Protein AF-A0AAJ1YFL3-F1 (afdb_monomer_lite)

Organism: Serratia fonticola (NCBI:txid47917)

pLDDT: mean 78.57, std 16.97, range [35.25, 96.12]

Foldseek 3Di:
DDDDDDDPPPDPPDDPPVVVLVVLLVLLCPDPLNVLLQVVLQQVLAAEPDDDPPPVPDDPPPDPDPLVRYDDLQLSQLSSLVSLLQVLLCVLVPFRWDKAFWDDDDDSPPRNNLRIAIAGPLLVVLQVVVPPDPSPPDDGSDPDTPLVSCVVRDDPVVSSVSSSLHDDDPVSQCVPPPLNSVQSNVDDALLSSLLSRCVNNVVVVVNVLLVVVCVLPVCPRVLSRLLSSQLRNLRHHDDDDPCLHNVNLVVVLVVCVVPDSVVSVVVSVVSSVVSCLPTSDPPVSNVVVVVVVVVVVVVVVVVVVVVVVVVCVVPVPDD

Structure (mmCIF, N/CA/C/O backbone):
data_AF-A0AAJ1YFL3-F1
#
_entry.id   AF-A0AAJ1YFL3-F1
#
loop_
_atom_site.group_PDB
_atom_site.id
_atom_site.type_symbol
_atom_site.label_atom_id
_atom_site.label_alt_id
_atom_site.label_comp_id
_atom_site.label_asym_id
_atom_site.label_entity_id
_atom_site.label_seq_id
_atom_site.pdbx_PDB_ins_code
_atom_site.Cartn_x
_atom_site.Cartn_y
_atom_site.Cartn_z
_atom_site.occupancy
_atom_site.B_iso_or_equiv
_atom_site.auth_seq_id
_atom_site.auth_comp_id
_atom_site.auth_asym_id
_atom_site.auth_atom_id
_atom_site.pdbx_PDB_model_num
ATOM 1 N N . MET A 1 1 ? -13.164 32.209 -65.385 1.00 39.25 1 MET A N 1
ATOM 2 C CA . MET A 1 1 ? -13.304 30.936 -64.639 1.00 39.25 1 MET A CA 1
ATOM 3 C C . MET A 1 1 ? -12.007 30.154 -64.779 1.00 39.25 1 MET A C 1
ATOM 5 O O . MET A 1 1 ? -11.602 29.933 -65.908 1.00 39.25 1 MET A O 1
ATOM 9 N N . GLY A 1 2 ? -11.338 29.797 -63.674 1.00 38.94 2 GLY A N 1
ATOM 10 C CA . GLY A 1 2 ? -10.145 28.931 -63.696 1.00 38.94 2 GLY A CA 1
ATOM 11 C C . GLY A 1 2 ? -9.006 29.381 -62.775 1.00 38.94 2 GLY A C 1
ATOM 12 O O . GLY A 1 2 ? -7.940 29.753 -63.251 1.00 38.94 2 GLY A O 1
ATOM 13 N N . ARG A 1 3 ? -9.217 29.376 -61.449 1.00 40.62 3 ARG A N 1
ATOM 14 C CA . ARG A 1 3 ? -8.135 29.576 -60.466 1.00 40.62 3 ARG A CA 1
ATOM 15 C C . ARG A 1 3 ? -7.321 28.287 -60.307 1.00 40.62 3 ARG A C 1
ATOM 17 O O . ARG A 1 3 ? -7.874 27.228 -60.025 1.00 40.62 3 ARG A O 1
ATOM 24 N N . LEU A 1 4 ? -6.004 28.433 -60.432 1.00 43.56 4 LEU A N 1
ATOM 25 C CA . LEU A 1 4 ? -4.959 27.456 -60.123 1.00 43.56 4 LEU A CA 1
ATOM 26 C C . LEU A 1 4 ? -5.109 26.867 -58.708 1.00 43.56 4 LEU A C 1
ATOM 28 O O . LEU A 1 4 ? -4.976 27.578 -57.710 1.00 43.56 4 LEU A O 1
ATOM 32 N N . LEU A 1 5 ? -5.302 25.549 -58.619 1.00 41.25 5 LEU A N 1
ATOM 33 C CA . LEU A 1 5 ? -5.176 24.784 -57.378 1.00 41.25 5 LEU A CA 1
ATOM 34 C C . LEU A 1 5 ? -3.705 24.402 -57.157 1.00 41.25 5 LEU A C 1
ATOM 36 O O . LEU A 1 5 ? -3.171 23.495 -57.798 1.00 41.25 5 LEU A O 1
ATOM 40 N N . LYS A 1 6 ? -3.044 25.090 -56.218 1.00 39.88 6 LYS A N 1
ATOM 41 C CA . LYS A 1 6 ? -1.737 24.692 -55.676 1.00 39.88 6 LYS A CA 1
ATOM 42 C C . LYS A 1 6 ? -1.871 23.350 -54.945 1.00 39.88 6 LYS A C 1
ATOM 44 O O . LYS A 1 6 ? -2.516 23.259 -53.903 1.00 39.88 6 LYS A O 1
ATOM 49 N N . LYS A 1 7 ? -1.209 22.315 -55.468 1.00 42.84 7 LYS A N 1
ATOM 50 C CA . LYS A 1 7 ? -0.967 21.043 -54.772 1.00 42.84 7 LYS A CA 1
ATOM 51 C C . LYS A 1 7 ? -0.033 21.278 -53.579 1.00 42.84 7 LYS A C 1
ATOM 53 O O . LYS A 1 7 ? 1.180 21.319 -53.745 1.00 42.84 7 LYS A O 1
ATOM 58 N N . ASN A 1 8 ? -0.581 21.348 -52.369 1.00 35.25 8 ASN A N 1
ATOM 59 C CA . ASN A 1 8 ? 0.191 21.147 -51.141 1.00 35.25 8 ASN A CA 1
ATOM 60 C C . ASN A 1 8 ? 0.276 19.644 -50.836 1.00 35.25 8 ASN A C 1
ATOM 62 O O . ASN A 1 8 ? -0.477 19.117 -50.020 1.00 35.25 8 ASN A O 1
ATOM 66 N N . LYS A 1 9 ? 1.216 18.939 -51.478 1.00 40.25 9 LYS A N 1
ATOM 67 C CA . LYS A 1 9 ? 1.709 17.651 -50.965 1.00 40.25 9 LYS A CA 1
ATOM 68 C C . LYS A 1 9 ? 2.630 17.947 -49.777 1.00 40.25 9 LYS A C 1
ATOM 70 O O . LYS A 1 9 ? 3.832 18.114 -49.948 1.00 40.25 9 LYS A O 1
ATOM 75 N N . LYS A 1 10 ? 2.074 18.014 -48.565 1.00 40.06 10 LYS A N 1
ATOM 76 C CA . LYS A 1 10 ? 2.873 17.811 -47.349 1.00 40.06 10 LYS A CA 1
ATOM 77 C C . LYS A 1 10 ? 3.167 16.317 -47.244 1.00 40.06 10 LYS A C 1
ATOM 79 O O . LYS A 1 10 ? 2.315 15.536 -46.835 1.00 40.06 10 LYS A O 1
ATOM 84 N N . SER A 1 11 ? 4.370 15.927 -47.650 1.00 37.06 11 SER A N 1
ATOM 85 C CA . SER A 1 11 ? 4.968 14.648 -47.282 1.00 37.06 11 SER A CA 1
ATOM 86 C C . SER A 1 11 ? 5.069 14.586 -45.757 1.00 37.06 11 SER A C 1
ATOM 88 O O . SER A 1 11 ? 5.822 15.351 -45.151 1.00 37.06 11 SER A O 1
ATOM 90 N N . ALA A 1 12 ? 4.290 13.706 -45.132 1.00 42.84 12 ALA A N 1
ATOM 91 C CA . ALA A 1 12 ? 4.483 13.339 -43.738 1.00 42.84 12 ALA A CA 1
ATOM 92 C C . ALA A 1 12 ? 5.877 12.708 -43.608 1.00 42.84 12 ALA A C 1
ATOM 94 O O . ALA A 1 12 ? 6.116 11.623 -44.136 1.00 42.84 12 ALA A O 1
ATOM 95 N N . SER A 1 13 ? 6.818 13.404 -42.964 1.00 43.53 13 SER A N 1
ATOM 96 C CA . SER A 1 13 ? 8.130 12.831 -42.681 1.00 43.53 13 SER A CA 1
ATOM 97 C C . SER A 1 13 ? 7.971 11.807 -41.556 1.00 43.53 13 SER A C 1
ATOM 99 O O . SER A 1 13 ? 7.738 12.129 -40.390 1.00 43.53 13 SER A O 1
ATOM 101 N N . SER A 1 14 ? 8.022 10.528 -41.913 1.00 47.97 14 SER A N 1
ATOM 102 C CA . SER A 1 14 ? 8.062 9.441 -40.944 1.00 47.97 14 SER A CA 1
ATOM 103 C C . SER A 1 14 ? 9.437 9.449 -40.275 1.00 47.97 14 SER A C 1
ATOM 105 O O . SER A 1 14 ? 10.425 9.032 -40.882 1.00 47.97 14 SER A O 1
ATOM 107 N N . LYS A 1 15 ? 9.528 9.948 -39.035 1.00 47.56 15 LYS A N 1
ATOM 108 C CA . LYS A 1 15 ? 10.746 9.802 -38.223 1.00 47.56 15 LYS A CA 1
ATOM 109 C C . LYS A 1 15 ? 11.118 8.307 -38.125 1.00 47.56 15 LYS A C 1
ATOM 111 O O . LYS A 1 15 ? 10.225 7.487 -37.900 1.00 47.56 15 LYS A O 1
ATOM 116 N N . PRO A 1 16 ? 12.404 7.932 -38.259 1.00 51.06 16 PRO A N 1
ATOM 117 C CA . PRO A 1 16 ? 12.825 6.537 -38.150 1.00 51.06 16 PRO A CA 1
ATOM 118 C C . PRO A 1 16 ? 12.503 5.984 -36.753 1.00 51.06 16 PRO A C 1
ATOM 120 O O . PRO A 1 16 ? 12.753 6.654 -35.748 1.00 51.06 16 PRO A O 1
ATOM 123 N N . LYS A 1 17 ? 11.957 4.759 -36.690 1.00 59.12 17 LYS A N 1
ATOM 124 C CA . LYS A 1 17 ? 11.498 4.087 -35.451 1.00 59.12 17 LYS A CA 1
ATOM 125 C C . LYS A 1 17 ? 12.542 4.121 -34.320 1.00 59.12 17 LYS A C 1
ATOM 127 O O . LYS A 1 17 ? 12.193 4.358 -33.168 1.00 59.12 17 LYS A O 1
ATOM 132 N N . SER A 1 18 ? 13.826 4.017 -34.665 1.00 61.25 18 SER A N 1
ATOM 133 C CA . SER A 1 18 ? 14.951 4.059 -33.720 1.00 61.25 18 SER A CA 1
ATOM 134 C C . SER A 1 18 ? 15.111 5.392 -32.976 1.00 61.25 18 SER A C 1
ATOM 136 O O . SER A 1 18 ? 15.611 5.406 -31.851 1.00 61.25 18 SER A O 1
ATOM 138 N N . ASN A 1 19 ? 14.680 6.516 -33.561 1.00 62.75 19 ASN A N 1
ATOM 139 C CA . ASN A 1 19 ? 14.700 7.816 -32.884 1.00 62.75 19 ASN A CA 1
ATOM 140 C C . ASN A 1 19 ? 13.547 7.947 -31.882 1.00 62.75 19 ASN A C 1
ATOM 142 O O . ASN A 1 19 ? 13.745 8.499 -30.803 1.00 62.75 19 ASN A O 1
ATOM 146 N N . VAL A 1 20 ? 12.379 7.385 -32.202 1.00 66.38 20 VAL A N 1
ATOM 147 C CA . VAL A 1 20 ? 11.196 7.403 -31.325 1.00 66.38 20 VAL A CA 1
ATOM 148 C C . VAL A 1 20 ? 11.417 6.532 -30.082 1.00 66.38 20 VAL A C 1
ATOM 150 O O . VAL A 1 20 ? 11.112 6.957 -28.970 1.00 66.38 20 VAL A O 1
ATOM 153 N N . GLU A 1 21 ? 12.027 5.354 -30.240 1.00 70.62 21 GLU A N 1
ATOM 154 C CA . GLU A 1 21 ? 12.413 4.478 -29.120 1.00 70.62 21 GLU A CA 1
ATOM 155 C C . GLU A 1 21 ? 13.404 5.171 -28.172 1.00 70.62 21 GLU A C 1
ATOM 157 O O . GLU A 1 21 ? 13.195 5.221 -26.958 1.00 70.62 21 GLU A O 1
ATOM 162 N N . LYS A 1 22 ? 14.454 5.795 -28.725 1.00 75.94 22 LYS A N 1
ATOM 163 C CA . LYS A 1 22 ? 15.448 6.541 -27.937 1.00 75.94 22 LYS A CA 1
ATOM 164 C C . LYS A 1 22 ? 14.829 7.722 -27.184 1.00 75.94 22 LYS A C 1
ATOM 166 O O . LYS A 1 22 ? 15.260 8.018 -26.068 1.00 75.94 22 LYS A O 1
ATOM 171 N N . GLU A 1 23 ? 13.840 8.398 -27.765 1.00 81.19 23 GLU A N 1
ATOM 172 C CA . GLU A 1 23 ? 13.080 9.456 -27.089 1.00 81.19 23 GLU A CA 1
ATOM 173 C C . GLU A 1 23 ? 12.227 8.881 -25.942 1.00 81.19 23 GLU A C 1
ATOM 175 O O . GLU A 1 23 ? 12.315 9.377 -24.814 1.00 81.19 23 GLU A O 1
ATOM 180 N N . LYS A 1 24 ? 11.490 7.781 -26.169 1.00 87.56 24 LYS A N 1
ATOM 181 C CA . LYS A 1 24 ? 10.680 7.106 -25.134 1.00 87.56 24 LYS A CA 1
ATOM 182 C C . LYS A 1 24 ? 11.521 6.689 -23.924 1.00 87.56 24 LYS A C 1
ATOM 184 O O . LYS A 1 24 ? 11.140 6.944 -22.781 1.00 87.56 24 LYS A O 1
ATOM 189 N N . TRP A 1 25 ? 12.694 6.107 -24.153 1.00 91.00 25 TRP A N 1
ATOM 190 C CA . TRP A 1 25 ? 13.586 5.660 -23.080 1.00 91.00 25 TRP A CA 1
ATOM 191 C C . TRP A 1 25 ? 14.051 6.803 -22.197 1.00 91.00 25 TRP A C 1
ATOM 193 O O . TRP A 1 25 ? 13.991 6.708 -20.970 1.00 91.00 25 TRP A O 1
ATOM 203 N N . LYS A 1 26 ? 14.486 7.906 -22.816 1.00 89.88 26 LYS A N 1
ATOM 204 C CA . LYS A 1 26 ? 14.906 9.105 -22.086 1.00 89.88 26 LYS A CA 1
ATOM 205 C C . LYS A 1 26 ? 13.792 9.592 -21.163 1.00 89.88 26 LYS A C 1
ATOM 207 O O . LYS A 1 26 ? 14.061 9.887 -19.999 1.00 89.88 26 LYS A O 1
ATOM 212 N N . HIS A 1 27 ? 12.549 9.598 -21.644 1.00 91.31 27 HIS A N 1
ATOM 213 C CA . HIS A 1 27 ? 11.389 9.966 -20.839 1.00 91.31 27 HIS A CA 1
ATOM 214 C C . HIS A 1 27 ? 11.129 8.998 -19.679 1.00 91.31 27 HIS A C 1
ATOM 216 O O . HIS A 1 27 ? 10.958 9.448 -18.544 1.00 91.31 27 HIS A O 1
ATOM 222 N N . ILE A 1 28 ? 11.158 7.685 -19.923 1.00 93.50 28 ILE A N 1
ATOM 223 C CA . ILE A 1 28 ? 10.968 6.669 -18.877 1.00 93.50 28 ILE A CA 1
ATOM 224 C C . ILE A 1 28 ? 12.042 6.800 -17.796 1.00 93.50 28 ILE A C 1
ATOM 226 O O . ILE A 1 28 ? 11.714 6.906 -16.617 1.00 93.50 28 ILE A O 1
ATOM 230 N N . ILE A 1 29 ? 13.317 6.846 -18.174 1.00 92.62 29 ILE A N 1
ATOM 231 C CA . ILE A 1 29 ? 14.449 6.845 -17.234 1.00 92.62 29 ILE A CA 1
ATOM 232 C C . ILE A 1 29 ? 14.502 8.146 -16.417 1.00 92.62 29 ILE A C 1
ATOM 234 O O . ILE A 1 29 ? 14.909 8.146 -15.249 1.00 92.62 29 ILE A O 1
ATOM 238 N N . ALA A 1 30 ? 14.085 9.265 -17.013 1.00 92.00 30 ALA A N 1
ATOM 239 C CA . ALA A 1 30 ? 13.957 10.546 -16.322 1.00 92.00 30 ALA A CA 1
ATOM 240 C C . ALA A 1 30 ? 12.695 10.634 -15.443 1.00 92.00 30 ALA A C 1
ATOM 242 O O . ALA A 1 30 ? 12.611 11.509 -14.580 1.00 92.00 30 ALA A O 1
ATOM 243 N N . SER A 1 31 ? 11.720 9.738 -15.627 1.00 93.69 31 SER A N 1
ATOM 244 C CA . SER A 1 31 ? 10.440 9.790 -14.923 1.00 93.69 31 SER A CA 1
ATOM 245 C C . SER A 1 31 ? 10.574 9.537 -13.415 1.00 93.69 31 SER A C 1
ATOM 247 O O . SER A 1 31 ? 11.420 8.776 -12.932 1.00 93.69 31 SER A O 1
ATOM 249 N N . LYS A 1 32 ? 9.674 10.151 -12.639 1.00 92.69 32 LYS A N 1
ATOM 250 C CA . LYS A 1 32 ? 9.593 9.956 -11.184 1.00 92.69 32 LYS A CA 1
ATOM 251 C C . LYS A 1 32 ? 9.346 8.486 -10.788 1.00 92.69 32 LYS A C 1
ATOM 253 O O . LYS A 1 32 ? 10.017 8.042 -9.855 1.00 92.69 32 LYS A O 1
ATOM 258 N N . PRO A 1 33 ? 8.469 7.710 -11.465 1.00 93.75 33 PRO A N 1
ATOM 259 C CA . PRO A 1 33 ? 8.299 6.281 -11.187 1.00 93.75 33 PRO A CA 1
ATOM 260 C C . PRO A 1 33 ? 9.590 5.469 -11.332 1.00 93.75 33 PRO A C 1
ATOM 262 O O . PRO A 1 33 ? 9.928 4.694 -10.437 1.00 93.75 33 PRO A O 1
ATOM 265 N N . TRP A 1 34 ? 10.377 5.712 -12.385 1.00 95.25 34 TRP A N 1
ATOM 266 C CA . TRP A 1 34 ? 11.670 5.048 -12.574 1.00 95.25 34 TRP A CA 1
ATOM 267 C C . TRP A 1 34 ? 12.654 5.382 -11.452 1.00 95.25 34 TRP A C 1
ATOM 269 O O . TRP A 1 34 ? 13.234 4.494 -10.828 1.00 95.25 34 TRP A O 1
ATOM 279 N N . LYS A 1 35 ? 12.802 6.672 -11.127 1.00 93.88 35 LYS A N 1
ATOM 280 C CA . LYS A 1 35 ? 13.692 7.111 -10.041 1.00 93.88 35 LYS A CA 1
ATOM 281 C C . LYS A 1 35 ? 13.269 6.563 -8.678 1.00 93.88 35 LYS A C 1
ATOM 283 O O . LYS A 1 35 ? 14.132 6.291 -7.845 1.00 93.88 35 LYS A O 1
ATOM 288 N N . ASN A 1 36 ? 11.970 6.400 -8.435 1.00 92.50 36 ASN A N 1
ATOM 289 C CA . ASN A 1 36 ? 11.472 5.779 -7.210 1.00 92.50 36 ASN A CA 1
ATOM 290 C C . ASN A 1 36 ? 11.768 4.276 -7.176 1.00 92.50 36 ASN A C 1
ATOM 292 O O . ASN A 1 36 ? 12.246 3.801 -6.148 1.00 92.50 36 ASN A O 1
ATOM 296 N N . THR A 1 37 ? 11.590 3.580 -8.303 1.00 92.50 37 THR A N 1
ATOM 297 C CA . THR A 1 37 ? 11.947 2.160 -8.465 1.00 92.50 37 THR A CA 1
ATOM 298 C C . THR A 1 37 ? 13.422 1.940 -8.135 1.00 92.50 37 THR A C 1
ATOM 300 O O . THR A 1 37 ? 13.761 1.132 -7.274 1.00 92.50 37 THR A O 1
ATOM 303 N N . GLU A 1 38 ? 14.308 2.746 -8.726 1.00 90.38 38 GLU A N 1
ATOM 304 C CA . GLU A 1 38 ? 15.746 2.703 -8.448 1.00 90.38 38 GLU A CA 1
ATOM 305 C C . GLU A 1 38 ? 16.057 2.947 -6.961 1.00 90.38 38 GLU A C 1
ATOM 307 O O . GLU A 1 38 ? 16.831 2.207 -6.356 1.00 90.38 38 GLU A O 1
ATOM 312 N N . LYS A 1 39 ? 15.449 3.971 -6.346 1.00 87.50 39 LYS A N 1
ATOM 313 C CA . LYS A 1 39 ? 15.645 4.275 -4.918 1.00 87.50 39 LYS A CA 1
ATOM 314 C C . LYS A 1 39 ? 15.155 3.148 -4.011 1.00 87.50 39 LYS A C 1
ATOM 316 O O . LYS A 1 39 ? 15.775 2.905 -2.980 1.00 87.50 39 LYS A O 1
ATOM 321 N N . MET A 1 40 ? 14.045 2.502 -4.355 1.00 86.12 40 MET A N 1
ATOM 322 C CA . MET A 1 40 ? 13.474 1.413 -3.570 1.00 86.12 40 MET A CA 1
ATOM 323 C C . MET A 1 40 ? 14.366 0.173 -3.608 1.00 86.12 40 MET A C 1
ATOM 325 O O . MET A 1 40 ? 14.728 -0.336 -2.550 1.00 86.12 40 MET A O 1
ATOM 329 N N . LEU A 1 41 ? 14.804 -0.236 -4.799 1.00 83.62 41 LEU A N 1
ATOM 330 C CA . LEU A 1 41 ? 15.741 -1.348 -4.973 1.00 83.62 41 LEU A CA 1
ATOM 331 C C . LEU A 1 41 ? 17.064 -1.093 -4.229 1.00 83.62 41 LEU A C 1
ATOM 333 O O . LEU A 1 41 ? 17.555 -1.953 -3.502 1.00 83.62 41 LEU A O 1
ATOM 337 N N . LYS A 1 42 ? 17.601 0.133 -4.305 1.00 80.00 42 LYS A N 1
ATOM 338 C CA . LYS A 1 42 ? 18.800 0.531 -3.543 1.00 80.00 42 LYS A CA 1
ATOM 339 C C . LYS A 1 42 ? 18.619 0.426 -2.026 1.00 80.00 42 LYS A C 1
ATOM 341 O O . LYS A 1 42 ? 19.549 0.034 -1.332 1.00 80.00 42 LYS A O 1
ATOM 346 N N . ARG A 1 43 ? 17.448 0.808 -1.502 1.00 74.81 43 ARG A N 1
ATOM 347 C CA . ARG A 1 43 ? 17.152 0.790 -0.055 1.00 74.81 43 ARG A CA 1
ATOM 348 C C . ARG A 1 43 ? 16.931 -0.610 0.498 1.00 74.81 43 ARG A C 1
ATOM 350 O O . ARG A 1 43 ? 17.241 -0.834 1.659 1.00 74.81 43 ARG A O 1
ATOM 357 N N . ASN A 1 44 ? 16.400 -1.515 -0.317 1.00 70.69 44 ASN A N 1
ATOM 358 C CA . ASN A 1 44 ? 16.099 -2.886 0.091 1.00 70.69 44 ASN A CA 1
ATOM 359 C C . ASN A 1 44 ? 17.261 -3.850 -0.182 1.00 70.69 44 ASN A C 1
ATOM 361 O O . ASN A 1 44 ? 17.058 -5.060 -0.178 1.00 70.69 44 ASN A O 1
ATOM 365 N N . PHE A 1 45 ? 18.463 -3.302 -0.412 1.00 61.56 45 PHE A N 1
ATOM 366 C CA . PHE A 1 45 ? 19.722 -4.034 -0.587 1.00 61.56 45 PHE A CA 1
ATOM 367 C C . PHE A 1 45 ? 19.643 -5.160 -1.617 1.00 61.56 45 PHE A C 1
ATOM 369 O O . PHE A 1 45 ? 20.369 -6.144 -1.535 1.00 61.56 45 PHE A O 1
ATOM 376 N N . THR A 1 46 ? 18.758 -5.014 -2.599 1.00 63.12 46 THR A N 1
ATOM 377 C CA . THR A 1 46 ? 18.602 -6.021 -3.632 1.00 63.12 46 THR A CA 1
ATOM 378 C C . THR A 1 46 ? 19.819 -5.974 -4.549 1.00 63.12 46 THR A C 1
ATOM 380 O O . THR A 1 46 ? 20.176 -4.921 -5.089 1.00 63.12 46 THR A O 1
ATOM 383 N N . LEU A 1 47 ? 20.475 -7.117 -4.678 1.00 64.12 47 LEU A N 1
ATOM 384 C CA . LEU A 1 47 ? 21.573 -7.345 -5.590 1.00 64.12 47 LEU A CA 1
ATOM 385 C C . LEU A 1 47 ? 20.965 -7.584 -6.971 1.00 64.12 47 LEU A C 1
ATOM 387 O O . LEU A 1 47 ? 19.993 -8.322 -7.131 1.00 64.12 47 LEU A O 1
ATOM 391 N N . PHE A 1 48 ? 21.536 -6.973 -8.004 1.00 61.31 48 PHE A N 1
ATOM 392 C CA . PHE A 1 48 ? 21.372 -7.595 -9.312 1.00 61.31 48 PHE A CA 1
ATOM 393 C C . PHE A 1 48 ? 22.047 -8.961 -9.238 1.00 61.31 48 PHE A C 1
ATOM 395 O O . PHE A 1 48 ? 22.948 -9.165 -8.425 1.00 61.31 48 PHE A O 1
ATOM 402 N N . PHE A 1 49 ? 21.650 -9.885 -10.091 1.00 54.41 49 PHE A N 1
ATOM 403 C CA . PHE A 1 49 ? 22.520 -11.009 -10.390 1.00 54.41 49 PHE A CA 1
ATOM 404 C C . PHE A 1 49 ? 23.679 -10.467 -11.240 1.00 54.41 49 PHE A C 1
ATOM 406 O O . PHE A 1 49 ? 23.425 -10.072 -12.371 1.00 54.41 49 PHE A O 1
ATOM 413 N N . PRO A 1 50 ? 24.896 -10.279 -10.689 1.00 56.12 50 PRO A N 1
ATOM 414 C CA . PRO A 1 50 ? 26.074 -10.567 -11.509 1.00 56.12 50 PRO A CA 1
ATOM 415 C C . PRO A 1 50 ? 27.284 -10.997 -10.668 1.00 56.12 50 PRO A C 1
ATOM 417 O O . PRO A 1 50 ? 28.024 -10.147 -10.171 1.00 56.12 50 PRO A O 1
ATOM 420 N N . ALA A 1 51 ? 27.531 -12.291 -10.467 1.00 41.22 51 ALA A N 1
ATOM 421 C CA . ALA A 1 51 ? 28.703 -12.660 -9.656 1.00 41.22 51 ALA A CA 1
ATOM 422 C C . ALA A 1 51 ? 29.342 -14.018 -9.927 1.00 41.22 51 ALA A C 1
ATOM 424 O O . ALA A 1 51 ? 30.408 -14.262 -9.382 1.00 41.22 51 ALA A O 1
ATOM 425 N N . ILE A 1 52 ? 28.782 -14.861 -10.793 1.00 42.53 52 ILE A N 1
ATOM 426 C CA . ILE A 1 52 ? 29.526 -16.005 -11.316 1.00 42.53 52 ILE A CA 1
ATOM 427 C C . ILE A 1 52 ? 29.804 -15.695 -12.785 1.00 42.53 52 ILE A C 1
ATOM 429 O O . ILE A 1 52 ? 29.118 -16.151 -13.693 1.00 42.53 52 ILE A O 1
ATOM 433 N N . LYS A 1 53 ? 30.859 -14.909 -13.036 1.00 42.59 53 LYS A N 1
ATOM 434 C CA . LYS A 1 53 ? 31.771 -15.388 -14.078 1.00 42.59 53 LYS A CA 1
ATOM 435 C C . LYS A 1 53 ? 32.139 -16.783 -13.595 1.00 42.59 53 LYS A C 1
ATOM 437 O O . LYS A 1 53 ? 32.654 -16.876 -12.489 1.00 42.59 53 LYS A O 1
ATOM 442 N N . HIS A 1 54 ? 31.756 -17.817 -14.336 1.00 39.38 54 HIS A N 1
ATOM 443 C CA . HIS A 1 54 ? 32.098 -19.199 -14.023 1.00 39.38 54 HIS A CA 1
ATOM 444 C C . HIS A 1 54 ? 33.591 -19.291 -13.690 1.00 39.38 54 HIS A C 1
ATOM 446 O O . HIS A 1 54 ? 34.422 -19.326 -14.592 1.00 39.38 54 HIS A O 1
ATOM 452 N N . GLU A 1 55 ? 33.934 -19.300 -12.403 1.00 39.50 55 GLU A N 1
ATOM 453 C CA . GLU A 1 55 ? 35.087 -20.046 -11.938 1.00 39.50 55 GLU A CA 1
ATOM 454 C C . GLU A 1 55 ? 34.630 -21.506 -11.972 1.00 39.50 55 GLU A C 1
ATOM 456 O O . GLU A 1 55 ? 33.679 -21.854 -11.267 1.00 39.50 55 GLU A O 1
ATOM 461 N N . PRO A 1 56 ? 35.237 -22.366 -12.808 1.00 45.50 56 PRO A N 1
ATOM 462 C CA . PRO A 1 56 ? 34.840 -23.771 -12.929 1.00 45.50 56 PRO A CA 1
ATOM 463 C C . PRO A 1 56 ? 34.953 -24.565 -11.615 1.00 45.50 56 PRO A C 1
ATOM 465 O O . PRO A 1 56 ? 34.532 -25.715 -11.556 1.00 45.50 56 PRO A O 1
ATOM 468 N N . SER A 1 57 ? 35.543 -23.972 -10.574 1.00 45.78 57 SER A N 1
ATOM 469 C CA . SER A 1 57 ? 35.849 -24.582 -9.283 1.00 45.78 57 SER A CA 1
ATOM 470 C C . SER A 1 57 ? 34.802 -24.350 -8.187 1.00 45.78 57 SER A C 1
ATOM 472 O O . SER A 1 57 ? 34.867 -25.038 -7.170 1.00 45.78 57 SER A O 1
ATOM 474 N N . MET A 1 58 ? 33.839 -23.430 -8.342 1.00 38.66 58 MET A N 1
ATOM 475 C CA . MET A 1 58 ? 32.812 -23.211 -7.312 1.00 38.66 58 MET A CA 1
ATOM 476 C C . MET A 1 58 ? 31.644 -24.189 -7.479 1.00 38.66 58 MET A C 1
ATOM 478 O O . MET A 1 58 ? 30.822 -24.061 -8.388 1.00 38.66 58 MET A O 1
ATOM 482 N N . LYS A 1 59 ? 31.557 -25.168 -6.573 1.00 38.88 59 LYS A N 1
ATOM 483 C CA . LYS A 1 59 ? 30.384 -26.037 -6.433 1.00 38.88 59 LYS A CA 1
ATOM 484 C C . LYS A 1 59 ? 29.202 -25.204 -5.923 1.00 38.88 59 LYS A C 1
ATOM 486 O O . LYS A 1 59 ? 29.336 -24.449 -4.966 1.00 38.88 59 LYS A O 1
ATOM 491 N N . TYR A 1 60 ? 28.044 -25.361 -6.563 1.00 41.53 60 TYR A N 1
ATOM 492 C CA . TYR A 1 60 ? 26.800 -24.618 -6.297 1.00 41.53 60 TYR A CA 1
ATOM 493 C C . TYR A 1 60 ? 26.255 -24.751 -4.860 1.00 41.53 60 TYR A C 1
ATOM 495 O O . TYR A 1 60 ? 25.341 -24.022 -4.4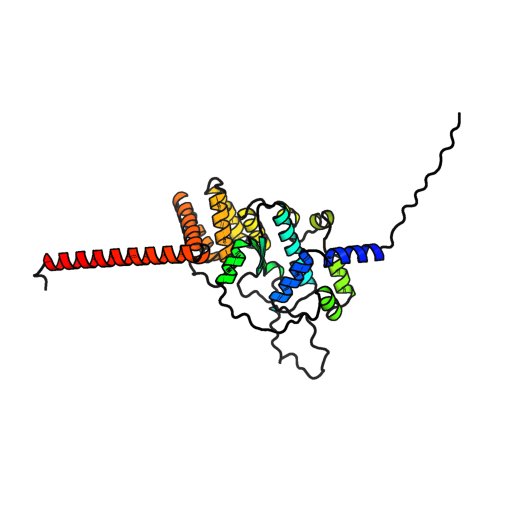88 1.00 41.53 60 TYR A O 1
ATOM 503 N N . GLU A 1 61 ? 26.802 -25.664 -4.061 1.00 39.66 61 GLU A N 1
ATOM 504 C CA . GLU A 1 61 ? 26.308 -26.016 -2.726 1.00 39.66 61 GLU A CA 1
ATOM 505 C C . GLU A 1 61 ? 26.828 -25.085 -1.612 1.00 39.66 61 GLU A C 1
ATOM 507 O O . GLU A 1 61 ? 26.211 -25.017 -0.553 1.00 39.66 61 GLU A O 1
ATOM 512 N N . ASP A 1 62 ? 27.894 -24.307 -1.851 1.00 36.94 62 ASP A N 1
ATOM 513 C CA . ASP A 1 62 ? 28.571 -23.520 -0.799 1.00 36.94 62 ASP A CA 1
ATOM 514 C C . ASP A 1 62 ? 28.101 -22.060 -0.658 1.00 36.94 62 ASP A C 1
ATOM 516 O O . ASP A 1 62 ? 28.588 -21.330 0.210 1.00 36.94 62 ASP A O 1
ATOM 520 N N . ILE A 1 63 ? 27.141 -21.596 -1.468 1.00 41.75 63 ILE A N 1
ATOM 521 C CA . ILE A 1 63 ? 26.572 -20.252 -1.300 1.00 41.75 63 ILE A CA 1
ATOM 522 C C . ILE A 1 63 ? 25.053 -20.318 -1.212 1.00 41.75 63 ILE A C 1
ATOM 524 O O . ILE A 1 63 ? 24.347 -20.255 -2.217 1.00 41.75 63 ILE A O 1
ATOM 528 N N . SER A 1 64 ? 24.540 -20.363 0.018 1.00 36.00 64 SER A N 1
ATOM 529 C CA . SER A 1 64 ? 23.129 -20.124 0.320 1.00 36.00 64 SER A CA 1
ATOM 530 C C . SER A 1 64 ? 22.789 -18.645 0.064 1.00 36.00 64 SER A C 1
ATOM 532 O O . SER A 1 64 ? 22.657 -17.841 0.991 1.00 36.00 64 SER A O 1
ATOM 534 N N . PHE A 1 65 ? 22.716 -18.231 -1.201 1.00 46.59 65 PHE A N 1
ATOM 535 C CA . PHE A 1 65 ? 22.133 -16.941 -1.539 1.00 46.59 65 PHE A CA 1
ATOM 536 C C . PHE A 1 65 ? 20.632 -17.033 -1.308 1.00 46.59 65 PHE A C 1
ATOM 538 O O . PHE A 1 65 ? 19.926 -17.711 -2.045 1.00 46.59 65 PHE A O 1
ATOM 545 N N . ASP A 1 66 ? 20.150 -16.307 -0.305 1.00 47.78 66 ASP A N 1
ATOM 546 C CA . ASP A 1 66 ? 18.729 -16.047 -0.132 1.00 47.78 66 ASP A CA 1
ATOM 547 C C . ASP A 1 66 ? 18.204 -15.350 -1.405 1.00 47.78 66 ASP A C 1
ATOM 549 O O . ASP A 1 66 ? 18.509 -14.179 -1.685 1.00 47.78 66 ASP A O 1
ATOM 553 N N . HIS A 1 67 ? 17.487 -16.106 -2.245 1.00 51.22 67 HIS A N 1
ATOM 554 C CA . HIS A 1 67 ? 17.003 -15.670 -3.558 1.00 51.22 67 HIS A CA 1
ATOM 555 C C . HIS A 1 67 ? 16.067 -14.451 -3.467 1.00 51.22 67 HIS A C 1
ATOM 557 O O . HIS A 1 67 ? 15.844 -13.764 -4.469 1.00 51.22 67 HIS A O 1
ATOM 563 N N . GLU A 1 68 ? 15.586 -14.116 -2.264 1.00 55.72 68 GLU A N 1
ATOM 564 C CA . GLU A 1 68 ? 14.797 -12.921 -1.964 1.00 55.72 68 GLU A CA 1
ATOM 565 C C . GLU A 1 68 ? 15.455 -11.596 -2.382 1.00 55.72 68 GLU A C 1
ATOM 567 O O . GLU A 1 68 ? 14.754 -10.601 -2.609 1.00 55.72 68 GLU A O 1
ATOM 572 N N . HIS A 1 69 ? 16.785 -11.554 -2.487 1.00 64.12 69 HIS A N 1
ATOM 573 C CA . HIS A 1 69 ? 17.524 -10.319 -2.749 1.00 64.12 69 HIS A CA 1
ATOM 574 C C . HIS A 1 69 ? 17.911 -10.105 -4.216 1.00 64.12 69 HIS A C 1
ATOM 576 O O . HIS A 1 69 ? 18.557 -9.104 -4.519 1.00 64.12 69 HIS A O 1
ATOM 582 N N . VAL A 1 70 ? 17.494 -10.980 -5.135 1.00 72.12 70 VAL A N 1
ATOM 583 C CA . VAL A 1 70 ? 17.877 -10.920 -6.554 1.00 72.12 70 VAL A CA 1
ATOM 584 C C . VAL A 1 70 ? 16.896 -10.090 -7.394 1.00 72.12 70 VAL A C 1
ATOM 586 O O . VAL A 1 70 ? 15.698 -10.372 -7.460 1.00 72.12 70 VAL A O 1
ATOM 589 N N . ILE A 1 71 ? 17.397 -9.083 -8.117 1.00 76.06 71 ILE A N 1
ATOM 590 C CA . ILE A 1 71 ? 16.598 -8.266 -9.051 1.00 76.06 71 ILE A CA 1
ATOM 591 C C . ILE A 1 71 ? 16.643 -8.857 -10.456 1.00 76.06 71 ILE A C 1
ATOM 593 O O . ILE A 1 71 ? 17.710 -8.854 -11.070 1.00 76.06 71 ILE A O 1
ATOM 597 N N . ARG A 1 72 ? 15.480 -9.231 -10.999 1.00 81.88 72 ARG A N 1
ATOM 598 C CA . ARG A 1 72 ? 15.274 -9.581 -12.414 1.00 81.88 72 ARG A CA 1
ATOM 599 C C . ARG A 1 72 ? 14.590 -8.429 -13.176 1.00 81.88 72 ARG A C 1
ATOM 601 O O . ARG A 1 72 ? 13.963 -7.581 -12.530 1.00 81.88 72 ARG A O 1
ATOM 608 N N . PRO A 1 73 ? 14.682 -8.349 -14.516 1.00 86.38 73 PRO A N 1
ATOM 609 C CA . PRO A 1 73 ? 13.989 -7.323 -15.304 1.00 86.38 73 PRO A CA 1
ATOM 610 C C . PRO A 1 73 ? 12.478 -7.248 -15.027 1.00 86.38 73 PRO A C 1
ATOM 612 O O . PRO A 1 73 ? 11.913 -6.155 -14.956 1.00 86.38 73 PRO A O 1
ATOM 615 N N . GLU A 1 74 ? 11.834 -8.385 -14.772 1.00 86.06 74 GLU A N 1
ATOM 616 C CA . GLU A 1 74 ? 10.411 -8.479 -14.426 1.00 86.06 74 GLU A CA 1
ATOM 617 C C . GLU A 1 74 ? 10.120 -7.769 -13.098 1.00 86.06 74 GLU A C 1
ATOM 619 O O . GLU A 1 74 ? 9.121 -7.061 -12.973 1.00 86.06 74 GLU A O 1
ATOM 624 N N . HIS A 1 75 ? 11.034 -7.867 -12.125 1.00 87.50 75 HIS A N 1
ATOM 625 C CA . HIS A 1 75 ? 10.900 -7.170 -10.846 1.00 87.50 75 HIS A CA 1
ATOM 626 C C . HIS A 1 75 ? 10.924 -5.648 -11.026 1.00 87.50 75 HIS A C 1
ATOM 628 O O . HIS A 1 75 ? 10.177 -4.918 -10.371 1.00 87.50 75 HIS A O 1
ATOM 634 N N . VAL A 1 76 ? 11.773 -5.160 -11.936 1.00 90.56 76 VAL A N 1
ATOM 635 C CA . VAL A 1 76 ? 11.848 -3.735 -12.278 1.00 90.56 76 VAL A CA 1
ATOM 636 C C . VAL A 1 76 ? 10.557 -3.269 -12.937 1.00 90.56 76 VAL A C 1
ATOM 638 O O . VAL A 1 76 ? 10.039 -2.219 -12.554 1.00 90.56 76 VAL A O 1
ATOM 641 N N . ARG A 1 77 ? 10.014 -4.057 -13.876 1.00 91.88 77 ARG A N 1
ATOM 642 C CA . ARG A 1 77 ? 8.716 -3.777 -14.501 1.00 91.88 77 ARG A CA 1
ATOM 643 C C . ARG A 1 77 ? 7.628 -3.660 -13.439 1.00 91.88 77 ARG A C 1
ATOM 645 O O . ARG A 1 77 ? 6.977 -2.625 -13.360 1.00 91.88 77 ARG A O 1
ATOM 652 N N . GLU A 1 78 ? 7.458 -4.672 -12.596 1.00 91.38 78 GLU A N 1
ATOM 653 C CA . GLU A 1 78 ? 6.396 -4.696 -11.586 1.00 91.38 78 GLU A CA 1
ATOM 654 C C . GLU A 1 78 ? 6.461 -3.503 -10.620 1.00 91.38 78 GLU A C 1
ATOM 656 O O . GLU A 1 78 ? 5.450 -2.837 -10.388 1.00 91.38 78 GLU A O 1
ATOM 661 N N . LEU A 1 79 ? 7.651 -3.176 -10.106 1.00 92.56 79 LEU A N 1
ATOM 662 C CA . LEU A 1 79 ? 7.834 -2.018 -9.226 1.00 92.56 79 LEU A CA 1
ATOM 663 C C . LEU A 1 79 ? 7.596 -0.686 -9.941 1.00 92.56 79 LEU A C 1
ATOM 665 O O . LEU A 1 79 ? 7.034 0.239 -9.350 1.00 92.56 79 LEU A O 1
ATOM 669 N N . TYR A 1 80 ? 7.999 -0.578 -11.207 1.00 94.44 80 TYR A N 1
ATOM 670 C CA . TYR A 1 80 ? 7.736 0.607 -12.014 1.00 94.44 80 TYR A CA 1
ATOM 671 C C . TYR A 1 80 ? 6.231 0.831 -12.198 1.00 94.44 80 TYR A C 1
ATOM 673 O O . TYR A 1 80 ? 5.755 1.946 -11.972 1.00 94.44 80 TYR A O 1
ATOM 681 N N . ILE A 1 81 ? 5.477 -0.224 -12.531 1.00 93.38 81 ILE A N 1
ATOM 682 C CA . ILE A 1 81 ? 4.016 -0.160 -12.667 1.00 93.38 81 ILE A CA 1
ATOM 683 C C . ILE A 1 81 ? 3.358 0.203 -11.325 1.00 93.38 81 ILE A C 1
ATOM 685 O O . ILE A 1 81 ? 2.497 1.079 -11.291 1.00 93.38 81 ILE A O 1
ATOM 689 N N . LEU A 1 82 ? 3.797 -0.371 -10.199 1.00 93.94 82 LEU A N 1
ATOM 690 C CA . LEU A 1 82 ? 3.294 0.021 -8.872 1.00 93.94 82 LEU A CA 1
ATOM 691 C C . LEU A 1 82 ? 3.591 1.492 -8.547 1.00 93.94 82 LEU A C 1
ATOM 693 O O . LEU A 1 82 ? 2.762 2.201 -7.976 1.00 93.94 82 LEU A O 1
ATOM 697 N N . HIS A 1 83 ? 4.758 2.000 -8.939 1.00 94.19 83 HIS A N 1
ATOM 698 C CA . HIS A 1 83 ? 5.069 3.416 -8.785 1.00 94.19 83 HIS A CA 1
ATOM 699 C C . HIS A 1 83 ? 4.266 4.327 -9.721 1.00 94.19 83 HIS A C 1
ATOM 701 O O . HIS A 1 83 ? 4.022 5.479 -9.348 1.00 94.19 83 HIS A O 1
ATOM 707 N N . LEU A 1 84 ? 3.841 3.842 -10.890 1.00 93.00 84 LEU A N 1
ATOM 708 C CA . LEU A 1 84 ? 2.870 4.531 -11.741 1.00 93.00 84 LEU A CA 1
ATOM 709 C C . LEU A 1 84 ? 1.485 4.562 -11.098 1.00 93.00 84 LEU A C 1
ATOM 711 O O . LEU A 1 84 ? 0.911 5.642 -11.001 1.00 93.00 84 LEU A O 1
ATOM 715 N N . ALA A 1 85 ? 0.995 3.433 -10.583 1.00 91.94 85 ALA A N 1
ATOM 716 C CA . ALA A 1 85 ? -0.268 3.361 -9.847 1.00 91.94 85 ALA A CA 1
ATOM 717 C C . ALA A 1 85 ? -0.278 4.345 -8.664 1.00 91.94 85 ALA A C 1
ATOM 719 O O . ALA A 1 85 ? -1.173 5.182 -8.543 1.00 91.94 85 ALA A O 1
ATOM 720 N N . ALA A 1 86 ? 0.787 4.348 -7.856 1.00 92.38 86 ALA A N 1
ATOM 721 C CA . ALA A 1 86 ? 0.944 5.290 -6.750 1.00 92.38 86 ALA A CA 1
ATOM 722 C C . ALA A 1 86 ? 1.018 6.753 -7.219 1.00 92.38 86 ALA A C 1
ATOM 724 O O . ALA A 1 86 ? 0.582 7.653 -6.503 1.00 92.38 86 ALA A O 1
ATOM 725 N N . ALA A 1 87 ? 1.590 7.020 -8.397 1.00 90.06 87 ALA A N 1
ATOM 726 C CA . ALA A 1 87 ? 1.578 8.356 -8.981 1.00 90.06 87 ALA A CA 1
ATOM 727 C C . ALA A 1 87 ? 0.161 8.761 -9.411 1.00 90.06 87 ALA A C 1
ATOM 729 O O . ALA A 1 87 ? -0.216 9.899 -9.147 1.00 90.06 87 ALA A O 1
ATOM 730 N N . GLY A 1 88 ? -0.611 7.836 -9.991 1.00 88.19 88 GLY A N 1
ATOM 731 C CA . GLY A 1 88 ? -2.017 8.009 -10.354 1.00 88.19 88 GLY A CA 1
ATOM 732 C C . GLY A 1 88 ? -2.884 8.430 -9.173 1.00 88.19 88 GLY A C 1
ATOM 733 O O . GLY A 1 88 ? -3.549 9.458 -9.254 1.00 88.19 88 GLY A O 1
ATOM 734 N N . VAL A 1 89 ? -2.770 7.735 -8.036 1.00 88.69 89 VAL A N 1
ATOM 735 C CA . VAL A 1 89 ? -3.500 8.083 -6.800 1.00 88.69 89 VAL A CA 1
ATOM 736 C C . VAL A 1 89 ? -3.191 9.518 -6.339 1.00 88.69 89 VAL A C 1
ATOM 738 O O . VAL A 1 89 ? -4.085 10.257 -5.934 1.00 88.69 89 VAL A O 1
ATOM 741 N N . ARG A 1 90 ? -1.927 9.962 -6.434 1.00 83.88 90 ARG A N 1
ATOM 742 C CA . ARG A 1 90 ? -1.514 11.317 -6.004 1.00 83.88 90 ARG A CA 1
ATOM 743 C C . ARG A 1 90 ? -2.054 12.436 -6.890 1.00 83.88 90 ARG A C 1
ATOM 745 O O . ARG A 1 90 ? -2.066 13.585 -6.447 1.00 83.88 90 ARG A O 1
ATOM 752 N N . VAL A 1 91 ? -2.452 12.143 -8.131 1.00 76.81 91 VAL A N 1
ATOM 753 C CA . VAL A 1 91 ? -3.019 13.159 -9.033 1.00 76.81 91 VAL A CA 1
ATOM 754 C C . VAL A 1 91 ? -4.305 13.747 -8.444 1.00 76.81 91 VAL A C 1
ATOM 756 O O . VAL A 1 91 ? -4.554 14.935 -8.636 1.00 76.81 91 VAL A O 1
ATOM 759 N N . ASN A 1 92 ? -5.033 12.982 -7.624 1.00 64.44 92 ASN A N 1
ATOM 760 C CA . ASN A 1 92 ? -6.271 13.422 -6.977 1.00 64.44 92 ASN A CA 1
ATOM 761 C C . ASN A 1 92 ? -6.072 14.386 -5.787 1.00 64.44 92 ASN A C 1
ATOM 763 O O . ASN A 1 92 ? -7.049 14.736 -5.144 1.00 64.44 92 ASN A O 1
ATOM 767 N N . LYS A 1 93 ? -4.842 14.866 -5.515 1.00 59.09 93 LYS A N 1
ATOM 768 C CA . LYS A 1 93 ? -4.438 15.909 -4.530 1.00 59.09 93 LYS A CA 1
ATOM 769 C C . LYS A 1 93 ? -4.847 15.723 -3.055 1.00 59.09 93 LYS A C 1
ATOM 771 O O . LYS A 1 93 ? -4.209 16.330 -2.200 1.00 59.09 93 LYS A O 1
ATOM 776 N N . GLU A 1 94 ? -5.815 14.877 -2.729 1.00 68.38 94 GLU A N 1
ATOM 777 C CA . GLU A 1 94 ? -6.340 14.697 -1.369 1.00 68.38 94 GLU A CA 1
ATOM 778 C C . GLU A 1 94 ? -5.588 13.627 -0.564 1.00 68.38 94 GLU A C 1
ATOM 780 O O . GLU A 1 94 ? -5.667 13.602 0.664 1.00 68.38 94 GLU A O 1
ATOM 785 N N . MET A 1 95 ? -4.802 12.763 -1.223 1.00 81.50 95 MET A N 1
ATOM 786 C CA . MET A 1 95 ? -4.099 11.664 -0.561 1.00 81.50 95 MET A CA 1
ATOM 787 C C . MET A 1 95 ? -2.622 11.573 -0.953 1.00 81.50 95 MET A C 1
ATOM 789 O O . MET A 1 95 ? -2.254 11.368 -2.111 1.00 81.50 95 MET A O 1
ATOM 793 N N . SER A 1 96 ? -1.751 11.669 0.052 1.00 87.56 96 SER A N 1
ATOM 794 C CA . SER A 1 96 ? -0.329 11.358 -0.092 1.00 87.56 96 SER A CA 1
ATOM 795 C C . SER A 1 96 ? -0.112 9.867 0.149 1.00 87.56 96 SER A C 1
ATOM 797 O O . SER A 1 96 ? -0.383 9.380 1.248 1.00 87.56 96 SER A O 1
ATOM 799 N N . VAL A 1 97 ? 0.393 9.157 -0.863 1.00 91.56 97 VAL A N 1
ATOM 800 C CA . VAL A 1 97 ? 0.673 7.714 -0.797 1.00 91.56 97 VAL A CA 1
ATOM 801 C C . VAL A 1 97 ? 2.116 7.382 -1.134 1.00 91.56 97 VAL A C 1
ATOM 803 O O . VAL A 1 97 ? 2.755 8.049 -1.954 1.00 91.56 97 VAL A O 1
ATOM 806 N N . GLU A 1 98 ? 2.620 6.294 -0.572 1.00 90.38 98 GLU A N 1
ATOM 807 C CA . GLU A 1 98 ? 3.946 5.750 -0.835 1.00 90.38 98 GLU A CA 1
ATOM 808 C C . GLU A 1 98 ? 3.895 4.229 -0.941 1.00 90.38 98 GLU A C 1
ATOM 810 O O . GLU A 1 98 ? 3.012 3.580 -0.393 1.00 90.38 98 GLU A O 1
ATOM 815 N N . LEU A 1 99 ? 4.865 3.670 -1.661 1.00 91.56 99 LEU A N 1
ATOM 816 C CA . LEU A 1 99 ? 5.038 2.230 -1.745 1.00 91.56 99 LEU A CA 1
ATOM 817 C C . LEU A 1 99 ? 5.826 1.767 -0.510 1.00 91.56 99 LEU A C 1
ATOM 819 O O . LEU A 1 99 ? 6.884 2.328 -0.196 1.00 91.56 99 LEU A O 1
ATOM 823 N N . CYS A 1 100 ? 5.309 0.769 0.196 1.00 88.94 100 CYS A N 1
ATOM 824 C CA . CYS A 1 100 ? 5.922 0.169 1.376 1.00 88.94 100 CYS A CA 1
ATOM 825 C C . CYS A 1 100 ? 6.100 -1.336 1.161 1.00 88.94 100 CYS A C 1
ATOM 827 O O . CYS A 1 100 ? 5.297 -1.939 0.459 1.00 88.94 100 CYS A O 1
ATOM 829 N N . ARG A 1 101 ? 7.153 -1.934 1.730 1.00 84.94 101 ARG A N 1
ATOM 830 C CA . ARG A 1 101 ? 7.307 -3.395 1.746 1.00 84.94 101 ARG A CA 1
ATOM 831 C C . ARG A 1 101 ? 6.435 -3.939 2.876 1.00 84.94 101 ARG A C 1
ATOM 833 O O . ARG A 1 101 ? 6.480 -3.390 3.976 1.00 84.94 101 ARG A O 1
ATOM 840 N N . LEU A 1 102 ? 5.652 -4.969 2.592 1.00 85.69 102 LEU A N 1
ATOM 841 C CA . LEU A 1 102 ? 4.868 -5.677 3.600 1.00 85.69 102 LEU A CA 1
ATOM 842 C C . LEU A 1 102 ? 5.808 -6.414 4.566 1.00 85.69 102 LEU A C 1
ATOM 844 O O . LEU A 1 102 ? 6.886 -6.870 4.171 1.00 85.69 102 LEU A O 1
ATOM 848 N N . SER A 1 103 ? 5.420 -6.499 5.837 1.00 74.75 103 SER A N 1
ATOM 849 C CA . SER A 1 103 ? 6.152 -7.277 6.836 1.00 74.75 103 SER A CA 1
ATOM 850 C C . SER A 1 103 ? 5.776 -8.749 6.726 1.00 74.75 103 SER A C 1
ATOM 852 O O . SER A 1 103 ? 4.595 -9.075 6.738 1.00 74.75 103 SER A O 1
ATOM 854 N N . GLY A 1 104 ? 6.767 -9.633 6.656 1.00 70.38 104 GLY A N 1
ATOM 855 C CA . GLY A 1 104 ? 6.541 -11.075 6.615 1.00 70.38 104 GLY A CA 1
ATOM 856 C C . GLY A 1 104 ? 7.591 -11.798 5.784 1.00 70.38 104 GLY A C 1
ATOM 857 O O . GLY A 1 104 ? 8.319 -11.184 5.001 1.00 70.38 104 GLY A O 1
ATOM 858 N N . THR A 1 105 ? 7.669 -13.108 5.981 1.00 67.12 105 THR A N 1
ATOM 859 C CA . THR A 1 105 ? 8.394 -14.024 5.100 1.00 67.12 105 THR A CA 1
ATOM 860 C C . THR A 1 105 ? 7.501 -14.352 3.914 1.00 67.12 105 THR A C 1
ATOM 862 O O . THR A 1 105 ? 6.376 -14.816 4.104 1.00 67.12 105 THR A O 1
ATOM 865 N N . PHE A 1 106 ? 7.986 -14.113 2.701 1.00 74.81 106 PHE A N 1
ATOM 866 C CA . PHE A 1 106 ? 7.266 -14.476 1.486 1.00 74.81 106 PHE A CA 1
ATOM 867 C C . PHE A 1 106 ? 7.862 -15.763 0.917 1.00 74.81 106 PHE A C 1
ATOM 869 O O . PHE A 1 106 ? 9.082 -15.919 0.959 1.00 74.81 106 PHE A O 1
ATOM 876 N N . PRO A 1 107 ? 7.047 -16.660 0.343 1.00 77.44 107 PRO A N 1
ATOM 877 C CA . PRO A 1 107 ? 7.567 -17.729 -0.499 1.00 77.44 107 PRO A CA 1
ATOM 878 C C . PRO A 1 107 ? 8.538 -17.186 -1.563 1.00 77.44 107 PRO A C 1
ATOM 880 O O . PRO A 1 107 ? 8.343 -16.087 -2.097 1.00 77.44 107 PRO A O 1
ATOM 883 N N . GLU A 1 108 ? 9.570 -17.957 -1.913 1.00 67.69 108 GLU A N 1
ATOM 884 C CA . GLU A 1 108 ? 10.609 -17.524 -2.865 1.00 67.69 108 GLU A CA 1
ATOM 885 C C . GLU A 1 108 ? 10.025 -17.079 -4.216 1.00 67.69 108 GLU A C 1
ATOM 887 O O . GLU A 1 108 ? 10.461 -16.086 -4.799 1.00 67.69 108 GLU A O 1
ATOM 892 N N . ASN A 1 109 ? 8.967 -17.758 -4.668 1.00 72.94 109 ASN A N 1
ATOM 893 C CA . ASN A 1 109 ? 8.296 -17.504 -5.944 1.00 72.94 109 ASN A CA 1
ATOM 894 C C . ASN A 1 109 ? 7.214 -16.413 -5.883 1.00 72.94 109 ASN A C 1
ATOM 896 O O . ASN A 1 109 ? 6.513 -16.174 -6.869 1.00 72.94 109 ASN A O 1
ATOM 900 N N . THR A 1 110 ? 7.043 -15.734 -4.746 1.00 80.94 110 THR A N 1
ATOM 901 C CA . THR A 1 110 ? 6.086 -14.631 -4.649 1.00 80.94 110 THR A CA 1
ATOM 902 C C . THR A 1 110 ? 6.539 -13.465 -5.521 1.00 80.94 110 THR A C 1
ATOM 904 O O . THR A 1 110 ? 7.616 -12.896 -5.320 1.00 80.94 110 THR A O 1
ATOM 907 N N . ARG A 1 111 ? 5.673 -13.068 -6.464 1.00 85.06 111 ARG A N 1
ATOM 908 C CA . ARG A 1 111 ? 5.878 -11.901 -7.334 1.00 85.06 111 ARG A CA 1
ATOM 909 C C . ARG A 1 111 ? 6.271 -10.682 -6.509 1.00 85.06 111 ARG A C 1
ATOM 911 O O . ARG A 1 111 ? 5.650 -10.410 -5.480 1.00 85.06 111 ARG A O 1
ATOM 918 N N . ILE A 1 112 ? 7.256 -9.911 -6.977 1.00 85.31 112 ILE A N 1
ATOM 919 C CA . ILE A 1 112 ? 7.741 -8.758 -6.213 1.00 85.31 112 ILE A CA 1
ATOM 920 C C . ILE A 1 112 ? 6.608 -7.775 -5.934 1.00 85.31 112 ILE A C 1
ATOM 922 O O . ILE A 1 112 ? 6.539 -7.235 -4.839 1.00 85.31 112 ILE A O 1
ATOM 926 N N . SER A 1 113 ? 5.675 -7.603 -6.869 1.00 86.88 113 SER A N 1
ATOM 927 C CA . SER A 1 113 ? 4.498 -6.758 -6.684 1.00 86.88 113 SER A CA 1
ATOM 928 C C . SER A 1 113 ? 3.657 -7.139 -5.466 1.00 86.88 113 SER A C 1
ATOM 930 O O . SER A 1 113 ? 3.118 -6.247 -4.818 1.00 86.88 113 SER A O 1
ATOM 932 N N . MET A 1 114 ? 3.592 -8.416 -5.091 1.00 88.62 114 MET A N 1
ATOM 933 C CA . MET A 1 114 ? 2.854 -8.878 -3.909 1.00 88.62 114 MET A CA 1
ATOM 934 C C . MET A 1 114 ? 3.600 -8.625 -2.594 1.00 88.62 114 MET A C 1
ATOM 936 O O . MET A 1 114 ? 2.999 -8.674 -1.530 1.00 88.62 114 MET A O 1
ATOM 940 N N . LYS A 1 115 ? 4.901 -8.309 -2.646 1.00 87.69 115 LYS A N 1
ATOM 941 C CA . LYS A 1 115 ? 5.712 -7.980 -1.460 1.00 87.69 115 LYS A CA 1
ATOM 942 C C . LYS A 1 115 ? 5.612 -6.502 -1.062 1.00 87.69 115 LYS A C 1
ATOM 944 O O . LYS A 1 115 ? 6.173 -6.095 -0.043 1.00 87.69 115 LYS A O 1
ATOM 949 N N . TYR A 1 116 ? 4.942 -5.675 -1.866 1.00 90.50 116 TYR A N 1
ATOM 950 C CA . TYR A 1 116 ? 4.785 -4.241 -1.622 1.00 90.50 116 TYR A CA 1
ATOM 951 C C . TYR A 1 116 ? 3.320 -3.829 -1.661 1.00 90.50 116 TYR A C 1
ATOM 953 O O . TYR A 1 116 ? 2.509 -4.508 -2.273 1.00 90.50 116 TYR A O 1
ATOM 961 N N . ILE A 1 117 ? 3.004 -2.695 -1.039 1.00 92.75 117 ILE A N 1
ATOM 962 C CA . ILE A 1 117 ? 1.664 -2.109 -0.942 1.00 92.75 117 ILE A CA 1
ATOM 963 C C . ILE A 1 117 ? 1.734 -0.586 -1.103 1.00 92.75 117 ILE A C 1
ATOM 965 O O . ILE A 1 117 ? 2.657 0.056 -0.588 1.00 92.75 117 ILE A O 1
ATOM 969 N N . ILE A 1 118 ? 0.783 0.013 -1.818 1.00 93.75 118 ILE A N 1
ATOM 970 C CA . ILE A 1 118 ? 0.592 1.462 -1.903 1.00 93.75 118 ILE A CA 1
ATOM 971 C C . ILE A 1 118 ? -0.275 1.875 -0.715 1.00 93.75 118 ILE A C 1
ATOM 973 O O . ILE A 1 118 ? -1.467 1.596 -0.658 1.00 93.75 118 ILE A O 1
ATOM 977 N N . CYS A 1 119 ? 0.328 2.559 0.251 1.00 92.38 119 CYS A N 1
ATOM 978 C CA . CYS A 1 119 ? -0.343 2.961 1.483 1.00 92.38 119 CYS A CA 1
ATOM 979 C C . CYS A 1 119 ? -0.255 4.478 1.704 1.00 92.38 119 CYS A C 1
ATOM 981 O O . CYS A 1 119 ? 0.634 5.136 1.149 1.00 92.38 119 CYS A O 1
ATOM 983 N N . PRO A 1 120 ? -1.100 5.064 2.572 1.00 91.44 120 PRO A N 1
ATOM 984 C CA . PRO A 1 120 ? -0.952 6.458 2.976 1.00 91.44 120 PRO A CA 1
ATOM 985 C C . PRO A 1 120 ? 0.433 6.735 3.581 1.00 91.44 120 PRO A C 1
ATOM 987 O O . PRO A 1 120 ? 0.897 6.005 4.460 1.00 91.44 120 PRO A O 1
ATOM 990 N N . SER A 1 121 ? 1.088 7.822 3.165 1.00 88.06 121 SER A N 1
ATOM 991 C CA . SER A 1 121 ? 2.459 8.172 3.584 1.00 88.06 121 SER A CA 1
ATOM 992 C C . SER A 1 121 ? 2.614 8.270 5.109 1.00 88.06 121 SER A C 1
ATOM 994 O O . SER A 1 121 ? 3.649 7.897 5.664 1.00 88.06 121 SER A O 1
ATOM 996 N N . LEU A 1 122 ? 1.560 8.719 5.806 1.00 83.19 122 LEU A N 1
ATOM 997 C CA . LEU A 1 122 ? 1.483 8.761 7.271 1.00 83.19 122 LEU A CA 1
ATOM 998 C C . LEU A 1 122 ? 1.796 7.398 7.909 1.00 83.19 122 LEU A C 1
ATOM 1000 O O . LEU A 1 122 ? 2.522 7.346 8.903 1.00 83.19 122 LEU A O 1
ATOM 1004 N N . ILE A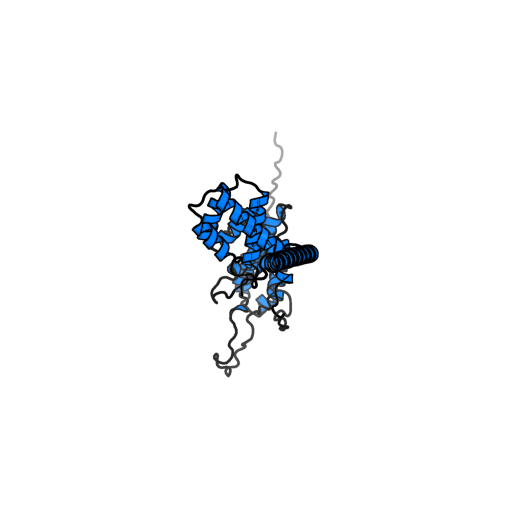 1 123 ? 1.259 6.312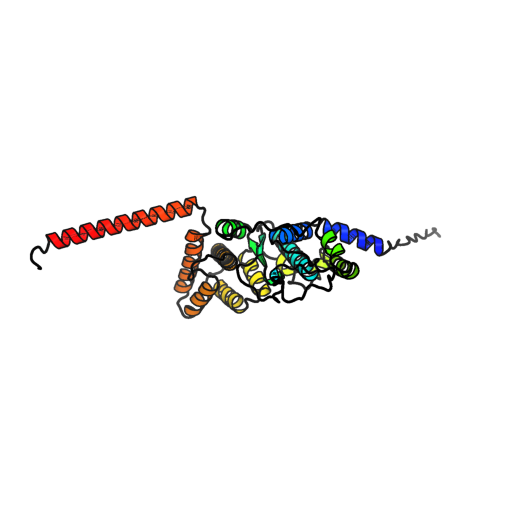 7.348 1.00 83.56 123 ILE A N 1
ATOM 1005 C CA . ILE A 1 123 ? 1.400 4.960 7.897 1.00 83.56 123 ILE A CA 1
ATOM 1006 C C . ILE A 1 123 ? 2.846 4.490 7.801 1.00 83.56 123 ILE A C 1
ATOM 1008 O O . ILE A 1 123 ? 3.415 4.032 8.793 1.00 83.56 123 ILE A O 1
ATOM 1012 N N . ARG A 1 124 ? 3.485 4.692 6.644 1.00 78.31 124 ARG A N 1
ATOM 1013 C CA . ARG A 1 124 ? 4.892 4.330 6.444 1.00 78.31 124 ARG A CA 1
ATOM 1014 C C . ARG A 1 124 ? 5.808 5.039 7.445 1.00 78.31 124 ARG A C 1
ATOM 1016 O O . ARG A 1 124 ? 6.653 4.383 8.049 1.00 78.31 124 ARG A O 1
ATOM 1023 N N . MET A 1 125 ? 5.631 6.349 7.657 1.00 69.25 125 MET A N 1
ATOM 1024 C CA . MET A 1 125 ? 6.441 7.097 8.635 1.00 69.25 125 MET A CA 1
ATOM 1025 C C . MET A 1 125 ? 6.297 6.533 10.051 1.00 69.25 125 MET A C 1
ATOM 1027 O O . MET A 1 125 ? 7.269 6.473 10.806 1.00 69.25 125 MET A O 1
ATOM 1031 N N . LYS A 1 126 ? 5.083 6.112 10.421 1.00 72.00 126 LYS A N 1
ATOM 1032 C CA . LYS A 1 126 ? 4.822 5.508 11.728 1.00 72.00 126 LYS A CA 1
ATOM 1033 C C . LYS A 1 126 ? 5.488 4.143 11.838 1.00 72.00 126 LYS A C 1
ATOM 1035 O O . LYS A 1 126 ? 6.207 3.942 12.809 1.00 72.00 126 LYS A O 1
ATOM 1040 N N . ASN A 1 127 ? 5.356 3.274 10.834 1.00 68.81 127 ASN A N 1
ATOM 1041 C CA . ASN A 1 127 ? 6.010 1.962 10.839 1.00 68.81 127 ASN A CA 1
ATOM 1042 C C . ASN A 1 127 ? 7.541 2.067 10.953 1.00 68.81 127 ASN A C 1
ATOM 1044 O O . ASN A 1 127 ? 8.158 1.375 11.758 1.00 68.81 127 ASN A O 1
ATOM 1048 N N . THR A 1 128 ? 8.171 3.007 10.235 1.00 62.00 128 THR A N 1
ATOM 1049 C CA . THR A 1 128 ? 9.629 3.209 10.338 1.00 62.00 128 THR A CA 1
ATOM 1050 C C . THR A 1 128 ? 10.105 3.602 11.737 1.00 62.00 128 THR A C 1
ATOM 1052 O O . THR A 1 128 ? 11.272 3.398 12.049 1.00 62.00 128 THR A O 1
ATOM 1055 N N . GLY A 1 129 ? 9.227 4.163 12.575 1.00 56.84 129 GLY A N 1
ATOM 1056 C CA . GLY A 1 129 ? 9.538 4.479 13.970 1.00 56.84 129 GLY A CA 1
ATOM 1057 C C . GLY A 1 129 ? 9.398 3.297 14.935 1.00 56.84 129 GLY A C 1
ATOM 1058 O O . GLY A 1 129 ? 9.833 3.423 16.076 1.00 56.84 129 GLY A O 1
ATOM 1059 N N . PHE A 1 130 ? 8.789 2.187 14.503 1.00 56.03 130 PHE A N 1
ATOM 1060 C CA . PHE A 1 130 ? 8.585 0.973 15.305 1.00 56.03 130 PHE A CA 1
ATOM 1061 C C . PHE A 1 130 ? 9.415 -0.218 14.830 1.00 56.03 130 PHE A C 1
ATOM 1063 O O . PHE A 1 130 ? 9.632 -1.133 15.615 1.00 56.03 130 PHE A O 1
ATOM 1070 N N . SER A 1 131 ? 9.898 -0.211 13.586 1.00 55.00 131 SER A N 1
ATOM 1071 C CA . SER A 1 131 ? 10.773 -1.269 13.085 1.00 55.00 131 SER A CA 1
ATOM 1072 C C . SER A 1 131 ? 12.083 -1.293 13.880 1.00 55.00 131 SER A C 1
ATOM 1074 O O . SER A 1 131 ? 12.919 -0.396 13.764 1.00 55.00 131 SER A O 1
ATOM 1076 N N . THR A 1 132 ? 12.239 -2.327 14.707 1.00 47.00 132 THR A N 1
ATOM 1077 C CA . THR A 1 132 ? 13.436 -2.617 15.511 1.00 47.00 132 THR A CA 1
ATOM 1078 C C . THR A 1 132 ? 14.529 -3.316 14.704 1.00 47.00 132 THR A C 1
ATOM 1080 O O . THR A 1 132 ? 15.619 -3.560 15.225 1.00 47.00 132 THR A O 1
ATOM 1083 N N . GLN A 1 133 ? 14.269 -3.632 13.428 1.00 48.91 133 GLN A N 1
ATOM 1084 C CA . GLN A 1 133 ? 15.207 -4.401 12.628 1.00 48.91 133 GLN A CA 1
ATOM 1085 C C . GLN A 1 133 ? 16.521 -3.629 12.452 1.00 48.91 133 GLN A C 1
ATOM 1087 O O . GLN A 1 133 ? 16.512 -2.479 11.989 1.00 48.91 133 GLN A O 1
ATOM 1092 N N . PRO A 1 134 ? 17.668 -4.241 12.805 1.00 42.59 134 PRO A N 1
ATOM 1093 C CA . PRO A 1 134 ? 18.957 -3.619 12.592 1.00 42.59 134 PRO A CA 1
ATOM 1094 C C . PRO A 1 134 ? 19.097 -3.344 11.098 1.00 42.59 134 PRO A C 1
ATOM 1096 O O . PRO A 1 134 ? 18.980 -4.247 10.269 1.00 42.59 134 PRO A O 1
ATOM 1099 N N . LYS A 1 135 ? 19.348 -2.079 10.745 1.00 49.22 135 LYS A N 1
ATOM 1100 C CA . LYS A 1 135 ? 19.754 -1.709 9.389 1.00 49.22 135 LYS A CA 1
ATOM 1101 C C . LYS A 1 135 ? 21.081 -2.415 9.124 1.00 49.22 135 LYS A C 1
ATOM 1103 O O . LYS A 1 135 ? 22.131 -1.870 9.463 1.00 49.22 135 LYS A O 1
ATOM 1108 N N . LYS A 1 136 ? 21.046 -3.633 8.574 1.00 48.78 136 LYS A N 1
ATOM 1109 C CA . LYS A 1 136 ? 22.251 -4.322 8.109 1.00 48.78 136 LYS A CA 1
ATOM 1110 C C . LYS A 1 136 ? 22.980 -3.346 7.184 1.00 48.78 136 LYS A C 1
ATOM 1112 O O . LYS A 1 136 ? 22.434 -2.910 6.172 1.00 48.78 136 LYS A O 1
ATOM 1117 N N . LYS A 1 137 ? 24.198 -2.948 7.558 1.00 47.53 137 LYS A N 1
ATOM 1118 C CA . LYS A 1 137 ? 25.110 -2.273 6.633 1.00 47.53 137 LYS A CA 1
ATOM 1119 C C . LYS A 1 137 ? 25.585 -3.346 5.657 1.00 47.53 137 LYS A C 1
ATOM 1121 O O . LYS A 1 137 ? 26.494 -4.096 5.984 1.00 47.53 137 LYS A O 1
ATOM 1126 N N . MET A 1 138 ? 24.951 -3.444 4.493 1.00 50.03 138 MET A N 1
ATOM 1127 C CA . MET A 1 138 ? 25.457 -4.252 3.382 1.00 50.03 138 MET A CA 1
ATOM 1128 C C . MET A 1 138 ? 25.771 -3.365 2.180 1.00 50.03 138 MET A C 1
ATOM 1130 O O . MET A 1 138 ? 25.093 -2.369 1.914 1.00 50.03 138 MET A O 1
ATOM 1134 N N . SER A 1 139 ? 26.871 -3.713 1.516 1.00 48.53 139 SER A N 1
ATOM 1135 C CA . SER A 1 139 ? 27.487 -3.009 0.396 1.00 48.53 139 SER A CA 1
ATOM 1136 C C . SER A 1 139 ? 26.497 -2.823 -0.755 1.00 48.53 139 SER A C 1
ATOM 1138 O O . SER A 1 139 ? 25.732 -3.718 -1.111 1.00 48.53 139 SER A O 1
ATOM 1140 N N . SER A 1 140 ? 26.477 -1.628 -1.347 1.00 50.84 140 SER A N 1
ATOM 1141 C CA . SER A 1 140 ? 25.549 -1.331 -2.433 1.00 50.84 140 SER A CA 1
ATOM 1142 C C . SER A 1 140 ? 25.945 -2.099 -3.698 1.00 50.84 140 SER A C 1
ATOM 1144 O O . SER A 1 140 ? 26.883 -1.705 -4.388 1.00 50.84 140 SER A O 1
ATOM 1146 N N . GLY A 1 141 ? 25.180 -3.130 -4.069 1.00 57.84 141 GLY A N 1
ATOM 1147 C CA . GLY A 1 141 ? 25.300 -3.805 -5.373 1.00 57.84 141 GLY A CA 1
ATOM 1148 C C . GLY A 1 141 ? 25.025 -2.892 -6.583 1.00 57.84 141 GLY A C 1
ATOM 1149 O O . GLY A 1 141 ? 25.192 -3.300 -7.726 1.00 57.84 141 GLY A O 1
ATOM 1150 N N . PHE A 1 142 ? 24.621 -1.638 -6.354 1.00 66.69 142 PHE A N 1
ATOM 1151 C CA . PHE A 1 142 ? 24.446 -0.615 -7.383 1.00 66.69 142 PHE A CA 1
ATOM 1152 C C . PHE A 1 142 ? 25.727 0.206 -7.567 1.00 66.69 142 PHE A C 1
ATOM 1154 O O . PHE A 1 142 ? 25.996 1.112 -6.779 1.00 66.69 142 PHE A O 1
ATOM 1161 N N . ARG A 1 143 ? 26.472 -0.031 -8.655 1.00 63.53 143 ARG A N 1
ATOM 1162 C CA . ARG A 1 143 ? 27.644 0.802 -9.008 1.00 63.53 143 ARG A CA 1
ATOM 1163 C C . ARG A 1 143 ? 27.254 2.118 -9.695 1.00 63.53 143 ARG A C 1
ATOM 1165 O O . ARG A 1 143 ? 27.959 3.113 -9.571 1.00 63.53 143 ARG A O 1
ATOM 1172 N N . ARG A 1 144 ? 26.129 2.134 -10.426 1.00 80.00 144 ARG A N 1
ATOM 1173 C CA . ARG A 1 144 ? 25.552 3.321 -11.102 1.00 80.00 144 ARG A CA 1
ATOM 1174 C C . ARG A 1 144 ? 24.011 3.307 -11.060 1.00 80.00 144 ARG A C 1
ATOM 1176 O O . ARG A 1 144 ? 23.417 2.744 -10.139 1.00 80.00 144 ARG A O 1
ATOM 1183 N N . GLY A 1 145 ? 23.354 3.961 -12.024 1.00 85.94 145 GLY A N 1
ATOM 1184 C CA . GLY A 1 145 ? 21.893 3.985 -12.168 1.00 85.94 145 GLY A CA 1
ATOM 1185 C C . GLY A 1 145 ? 21.291 2.633 -12.567 1.00 85.94 145 GLY A C 1
ATOM 1186 O O . GLY A 1 145 ? 21.996 1.754 -13.060 1.00 85.94 145 GLY A O 1
ATOM 1187 N N . LEU A 1 146 ? 19.979 2.469 -12.371 1.00 89.56 146 LEU A N 1
ATOM 1188 C CA . LEU A 1 146 ? 19.262 1.202 -12.598 1.00 89.56 146 LEU A CA 1
ATOM 1189 C C . LEU A 1 146 ? 19.495 0.617 -13.999 1.00 89.56 146 LEU A C 1
ATOM 1191 O O . LEU A 1 146 ? 19.864 -0.547 -14.114 1.00 89.56 146 LEU A O 1
ATOM 1195 N N . LEU A 1 147 ? 19.372 1.442 -15.045 1.00 90.50 147 LEU A N 1
ATOM 1196 C CA . LEU A 1 147 ? 19.574 0.998 -16.428 1.00 90.50 147 LEU A CA 1
ATOM 1197 C C . LEU A 1 147 ? 20.974 0.420 -16.640 1.00 90.50 147 LEU A C 1
ATOM 1199 O O . LEU A 1 147 ? 21.122 -0.635 -17.237 1.00 90.50 147 LEU A O 1
ATOM 1203 N N . PHE A 1 148 ? 22.000 1.104 -16.136 1.00 88.88 148 PHE A N 1
ATOM 1204 C CA . PHE A 1 148 ? 23.380 0.661 -16.304 1.00 88.88 148 PHE A CA 1
ATOM 1205 C C . PHE A 1 148 ? 23.613 -0.703 -15.656 1.00 88.88 148 PHE A C 1
ATOM 1207 O O . PHE A 1 148 ? 24.233 -1.563 -16.265 1.00 88.88 148 PHE A O 1
ATOM 1214 N N . ASN A 1 149 ? 23.090 -0.912 -14.443 1.00 86.50 149 ASN A N 1
ATOM 1215 C CA . ASN A 1 149 ? 23.216 -2.213 -13.793 1.00 86.50 149 ASN A CA 1
ATOM 1216 C C . ASN A 1 149 ? 22.449 -3.290 -14.577 1.00 86.50 149 ASN A C 1
ATOM 1218 O O . ASN A 1 149 ? 22.987 -4.364 -14.785 1.00 86.50 149 ASN A O 1
ATOM 1222 N N . LEU A 1 150 ? 21.244 -3.009 -15.084 1.00 88.19 150 LEU A N 1
ATOM 1223 C CA . LEU A 1 150 ? 20.516 -3.970 -15.923 1.00 88.19 150 LEU A CA 1
ATOM 1224 C C . LEU A 1 150 ? 21.309 -4.366 -17.177 1.00 88.19 150 LEU A C 1
ATOM 1226 O O . LEU A 1 150 ? 21.445 -5.550 -17.446 1.00 88.19 150 LEU A O 1
ATOM 1230 N N . MET A 1 151 ? 21.880 -3.393 -17.891 1.00 88.06 151 MET A N 1
ATOM 1231 C CA . MET A 1 151 ? 22.628 -3.624 -19.135 1.00 88.06 151 MET A CA 1
ATOM 1232 C C . MET A 1 151 ? 23.957 -4.373 -18.943 1.00 88.06 151 MET A C 1
ATOM 1234 O O . MET A 1 151 ? 24.466 -4.935 -19.904 1.00 88.06 151 MET A O 1
ATOM 1238 N N . ILE A 1 152 ? 24.551 -4.353 -17.744 1.00 86.50 152 ILE A N 1
ATOM 1239 C CA . ILE A 1 152 ? 25.761 -5.145 -17.439 1.00 86.50 152 ILE A CA 1
ATOM 1240 C C . ILE A 1 152 ? 25.410 -6.596 -17.119 1.00 86.50 152 ILE A C 1
ATOM 1242 O O . ILE A 1 152 ? 26.204 -7.497 -17.366 1.00 86.50 152 ILE A O 1
ATOM 1246 N N . ASN A 1 153 ? 24.238 -6.801 -16.530 1.00 82.75 153 ASN A N 1
ATOM 1247 C CA . ASN A 1 153 ? 23.895 -8.028 -15.823 1.00 82.75 153 ASN A CA 1
ATOM 1248 C C . ASN A 1 153 ? 22.946 -8.931 -16.614 1.00 82.75 153 ASN A C 1
ATOM 1250 O O . ASN A 1 153 ? 22.779 -10.096 -16.271 1.00 82.75 153 ASN A O 1
ATOM 1254 N N . TYR A 1 154 ? 22.315 -8.388 -17.653 1.00 84.62 154 TYR A N 1
ATOM 1255 C CA . TYR A 1 154 ? 21.325 -9.064 -18.475 1.00 84.62 154 TYR A CA 1
ATOM 1256 C C . TYR A 1 154 ? 21.561 -8.766 -19.952 1.00 84.62 154 TYR A C 1
ATOM 1258 O O . TYR A 1 154 ? 22.138 -7.735 -20.302 1.00 84.62 154 TYR A O 1
ATOM 1266 N N . ASP A 1 155 ? 21.061 -9.656 -20.810 1.00 86.94 155 ASP A N 1
ATOM 1267 C CA . ASP A 1 155 ? 21.081 -9.474 -22.258 1.00 86.94 155 ASP A CA 1
ATOM 1268 C C . ASP A 1 155 ? 20.464 -8.108 -22.645 1.00 86.94 155 ASP A C 1
ATOM 1270 O O . ASP A 1 155 ? 19.330 -7.805 -22.235 1.00 86.94 155 ASP A O 1
ATOM 1274 N N . PRO A 1 156 ? 21.177 -7.272 -23.428 1.00 87.88 156 PRO A N 1
ATOM 1275 C CA . PRO A 1 156 ? 20.672 -5.995 -23.916 1.00 87.88 156 PRO A CA 1
ATOM 1276 C C . PRO A 1 156 ? 19.290 -6.067 -24.573 1.00 87.88 156 PRO A C 1
ATOM 1278 O O . PRO A 1 156 ? 18.503 -5.137 -24.402 1.00 87.88 156 PRO A O 1
ATOM 1281 N N . GLU A 1 157 ? 18.960 -7.139 -25.295 1.00 88.81 157 GLU A N 1
ATOM 1282 C CA . GLU A 1 157 ? 17.649 -7.321 -25.921 1.00 88.81 157 GLU A CA 1
ATOM 1283 C C . GLU A 1 157 ? 16.535 -7.526 -24.895 1.00 88.81 157 GLU A C 1
ATOM 1285 O O . GLU A 1 157 ? 15.443 -6.978 -25.060 1.00 88.81 157 GLU A O 1
ATOM 1290 N N . ILE A 1 158 ? 16.802 -8.268 -23.816 1.00 88.62 158 ILE A N 1
ATOM 1291 C CA . ILE A 1 158 ? 15.844 -8.472 -22.720 1.00 88.62 158 ILE A CA 1
ATOM 1292 C C . ILE A 1 158 ? 15.571 -7.137 -22.028 1.00 88.62 158 ILE A C 1
ATOM 1294 O O . ILE A 1 158 ? 14.416 -6.748 -21.837 1.00 88.62 158 ILE A O 1
ATOM 1298 N N . VAL A 1 159 ? 16.634 -6.396 -21.699 1.00 89.56 159 VAL A N 1
ATOM 1299 C CA . VAL A 1 159 ? 16.510 -5.068 -21.082 1.00 89.56 159 VAL A CA 1
ATOM 1300 C C . VAL A 1 159 ? 15.769 -4.114 -22.017 1.00 89.56 159 VAL A C 1
ATOM 1302 O O . VAL A 1 159 ? 14.916 -3.347 -21.562 1.00 89.56 159 VAL A O 1
ATOM 1305 N N . ARG A 1 160 ? 16.035 -4.198 -23.327 1.00 90.56 160 ARG A N 1
ATOM 1306 C CA . ARG A 1 160 ? 15.381 -3.366 -24.335 1.00 90.56 160 ARG A CA 1
ATOM 1307 C C . ARG A 1 160 ? 13.883 -3.631 -24.412 1.00 90.56 160 ARG A C 1
ATOM 1309 O O . ARG A 1 160 ? 13.099 -2.704 -24.219 1.00 90.56 160 ARG A O 1
ATOM 1316 N N . LYS A 1 161 ? 13.496 -4.897 -24.589 1.00 90.50 161 LYS A N 1
ATOM 1317 C CA . LYS A 1 161 ? 12.093 -5.339 -24.614 1.00 90.50 161 LYS A CA 1
ATOM 1318 C C . LYS A 1 161 ? 11.351 -4.926 -23.343 1.00 90.50 161 LYS A C 1
ATOM 1320 O O . LYS A 1 161 ? 10.217 -4.456 -23.422 1.00 90.50 161 LYS A O 1
ATOM 1325 N N . MET A 1 162 ? 11.996 -5.043 -22.180 1.00 92.38 162 MET A N 1
ATOM 1326 C CA . MET A 1 162 ? 11.407 -4.630 -20.907 1.00 92.38 162 MET A CA 1
ATOM 1327 C C . MET A 1 162 ? 11.082 -3.132 -20.891 1.00 92.38 162 MET A C 1
ATOM 1329 O O . MET A 1 162 ? 9.944 -2.782 -20.580 1.00 92.38 162 MET A O 1
ATOM 1333 N N . ILE A 1 163 ? 12.033 -2.265 -21.264 1.00 92.44 163 ILE A N 1
ATOM 1334 C CA . ILE A 1 163 ? 11.849 -0.802 -21.248 1.00 92.44 163 ILE A CA 1
ATOM 1335 C C . ILE A 1 163 ? 10.855 -0.352 -22.320 1.00 92.44 163 ILE A C 1
ATOM 1337 O O . ILE A 1 163 ? 9.994 0.482 -22.038 1.00 92.44 163 ILE A O 1
ATOM 1341 N N . ASP A 1 164 ? 10.931 -0.920 -23.524 1.00 90.50 164 ASP A N 1
ATOM 1342 C CA . ASP A 1 164 ? 9.990 -0.626 -24.612 1.00 90.50 164 ASP A CA 1
ATOM 1343 C C . ASP A 1 164 ? 8.551 -0.970 -24.223 1.00 90.50 164 ASP A C 1
ATOM 1345 O O . ASP A 1 164 ? 7.617 -0.230 -24.552 1.00 90.50 164 ASP A O 1
ATOM 1349 N N . GLY A 1 165 ? 8.381 -2.046 -23.454 1.00 89.88 165 GLY A N 1
ATOM 1350 C CA . GLY A 1 165 ? 7.097 -2.468 -22.917 1.00 89.88 165 GLY A CA 1
ATOM 1351 C C . GLY A 1 165 ? 6.591 -1.645 -21.730 1.00 89.88 165 GLY A C 1
ATOM 1352 O O . GLY A 1 165 ? 5.488 -1.931 -21.260 1.00 89.88 165 GLY A O 1
ATOM 1353 N N . LEU A 1 166 ? 7.351 -0.689 -21.178 1.00 93.06 166 LEU A N 1
ATOM 1354 C CA . LEU A 1 166 ? 6.872 0.119 -20.050 1.00 93.06 166 LEU A CA 1
ATOM 1355 C C . LEU A 1 166 ? 5.879 1.192 -20.533 1.00 93.06 166 LEU A C 1
ATOM 1357 O O . LEU A 1 166 ? 6.170 1.916 -21.496 1.00 93.06 166 LEU A O 1
ATOM 1361 N N . PRO A 1 167 ? 4.717 1.331 -19.868 1.00 91.25 167 PRO A N 1
ATOM 1362 C CA . PRO A 1 167 ? 3.770 2.390 -20.174 1.00 91.25 167 PRO A CA 1
ATOM 1363 C C . PRO A 1 167 ? 4.298 3.727 -19.649 1.00 91.25 167 PRO A C 1
ATOM 1365 O O . PRO A 1 167 ? 4.789 3.812 -18.528 1.00 91.25 167 PRO A O 1
ATOM 1368 N N . PHE A 1 168 ? 4.184 4.788 -20.443 1.00 87.31 168 PHE A N 1
ATOM 1369 C CA . PHE A 1 168 ? 4.624 6.128 -20.041 1.00 87.31 168 PHE A CA 1
ATOM 1370 C C . PHE A 1 168 ? 3.568 7.197 -20.337 1.00 87.31 168 PHE A C 1
ATOM 1372 O O . PHE A 1 168 ? 3.367 8.126 -19.554 1.00 87.31 168 PHE A O 1
ATOM 1379 N N . THR A 1 169 ? 2.872 7.073 -21.463 1.00 86.38 169 THR A N 1
ATOM 1380 C CA . THR A 1 169 ? 1.797 7.989 -21.856 1.00 86.38 169 THR A CA 1
ATOM 1381 C C . THR A 1 169 ? 0.478 7.631 -21.171 1.00 86.38 169 THR A C 1
ATOM 1383 O O . THR A 1 169 ? 0.248 6.482 -20.804 1.00 86.38 169 THR A O 1
ATOM 1386 N N . LYS A 1 170 ? -0.454 8.592 -21.062 1.00 82.62 170 LYS A N 1
ATOM 1387 C CA . LYS A 1 170 ? -1.807 8.330 -20.527 1.00 82.62 170 LYS A CA 1
ATOM 1388 C C . LYS A 1 170 ? -2.521 7.190 -21.263 1.00 82.62 170 LYS A C 1
ATOM 1390 O O . LYS A 1 170 ? -3.200 6.393 -20.628 1.00 82.62 170 LYS A O 1
ATOM 1395 N N . LYS A 1 171 ? -2.350 7.109 -22.589 1.00 86.25 171 LYS A N 1
ATOM 1396 C CA . LYS A 1 171 ? -2.939 6.050 -23.417 1.00 86.25 171 LYS A CA 1
ATOM 1397 C C . LYS A 1 171 ? -2.332 4.687 -23.086 1.00 86.25 171 LYS A C 1
ATOM 1399 O O . LYS A 1 171 ? -3.079 3.747 -22.868 1.00 86.25 171 LYS A O 1
ATOM 1404 N N . GLU A 1 172 ? -1.005 4.582 -23.016 1.00 88.25 172 GLU A N 1
ATOM 1405 C CA . GLU A 1 172 ? -0.341 3.325 -22.641 1.00 88.25 172 GLU A CA 1
ATOM 1406 C C . GLU A 1 172 ? -0.710 2.895 -21.219 1.00 88.25 172 GLU A C 1
ATOM 1408 O O . GLU A 1 172 ? -0.974 1.723 -20.995 1.00 88.25 172 GLU A O 1
ATOM 1413 N N . ILE A 1 173 ? -0.785 3.839 -20.275 1.00 85.44 173 ILE A N 1
ATOM 1414 C CA . ILE A 1 173 ? -1.221 3.573 -18.897 1.00 85.44 173 ILE A CA 1
ATOM 1415 C C . ILE A 1 173 ? -2.659 3.039 -18.877 1.00 85.44 173 ILE A C 1
ATOM 1417 O O . ILE A 1 173 ? -2.935 2.076 -18.173 1.00 85.44 173 ILE A O 1
ATOM 1421 N N . GLY A 1 174 ? -3.563 3.626 -19.669 1.00 79.69 174 GLY A N 1
ATOM 1422 C CA . GLY A 1 174 ? -4.947 3.159 -19.781 1.00 79.69 174 GLY A CA 1
ATOM 1423 C C . GLY A 1 174 ? -5.097 1.789 -20.452 1.00 79.69 174 GLY A C 1
ATOM 1424 O O . GLY A 1 174 ? -6.099 1.118 -20.236 1.00 79.69 174 GLY A O 1
ATOM 1425 N N . LEU A 1 175 ? -4.112 1.368 -21.249 1.00 82.75 175 LEU A N 1
ATOM 1426 C CA . LEU A 1 175 ? -4.088 0.064 -21.919 1.00 82.75 175 LEU A CA 1
ATOM 1427 C C . LEU A 1 175 ? -3.306 -1.001 -21.140 1.00 82.75 175 LEU A C 1
ATOM 1429 O O . LEU A 1 175 ? -3.367 -2.173 -21.504 1.00 82.75 175 LEU A O 1
ATOM 1433 N N . ALA A 1 176 ? -2.565 -0.618 -20.098 1.00 79.94 176 ALA A N 1
ATOM 1434 C CA . ALA A 1 176 ? -1.822 -1.566 -19.283 1.00 79.94 176 ALA A CA 1
ATOM 1435 C C . ALA A 1 176 ? -2.815 -2.388 -18.449 1.00 79.94 176 ALA A C 1
ATOM 1437 O O . ALA A 1 176 ? -3.489 -1.865 -17.556 1.00 79.94 176 ALA A O 1
ATOM 1438 N N . SER A 1 177 ? -2.924 -3.679 -18.758 1.00 76.00 177 SER A N 1
ATOM 1439 C CA . SER A 1 177 ? -3.788 -4.603 -18.021 1.00 76.00 177 SER A CA 1
ATOM 1440 C C . SER A 1 177 ? -3.235 -4.913 -16.631 1.00 76.00 177 SER A C 1
ATOM 1442 O O . SER A 1 177 ? -3.976 -5.350 -15.753 1.00 76.00 177 SER A O 1
ATOM 1444 N N . GLU A 1 178 ? -1.940 -4.682 -16.403 1.00 78.38 178 GLU A N 1
ATOM 1445 C CA . GLU A 1 178 ? -1.316 -4.912 -15.108 1.00 78.38 178 GLU A CA 1
ATOM 1446 C C . GLU A 1 178 ? -1.935 -4.025 -14.021 1.00 78.38 178 GLU A C 1
ATOM 1448 O O . GLU A 1 178 ? -1.934 -2.797 -14.102 1.00 78.38 178 GLU A O 1
ATOM 1453 N N . PHE A 1 179 ? -2.453 -4.672 -12.975 1.00 72.19 179 PHE A N 1
ATOM 1454 C CA . PHE A 1 179 ? -3.048 -4.042 -11.791 1.00 72.19 179 PHE A CA 1
ATOM 1455 C C . PHE A 1 179 ? -4.247 -3.121 -12.065 1.00 72.19 179 PHE A C 1
ATOM 1457 O O . PHE A 1 179 ? -4.635 -2.386 -11.162 1.00 72.19 179 PHE A O 1
ATOM 1464 N N . HIS A 1 180 ? -4.842 -3.144 -13.265 1.00 79.25 180 HIS A N 1
ATOM 1465 C CA . HIS A 1 180 ? -5.938 -2.247 -13.649 1.00 79.25 180 HIS A CA 1
ATOM 1466 C C . HIS A 1 180 ? -5.627 -0.771 -13.332 1.00 79.25 180 HIS A C 1
ATOM 1468 O O . HIS A 1 180 ? -6.356 -0.126 -12.579 1.00 79.25 180 HIS A O 1
ATOM 1474 N N . LEU A 1 181 ? -4.536 -0.222 -13.889 1.00 80.75 181 LEU A N 1
ATOM 1475 C CA . LEU A 1 181 ? -4.020 1.124 -13.566 1.00 80.75 181 LEU A CA 1
ATOM 1476 C C . LEU A 1 181 ? -5.086 2.233 -13.540 1.00 80.75 181 LEU A C 1
ATOM 1478 O O . LEU A 1 181 ? -5.013 3.123 -12.697 1.00 80.75 181 LEU A O 1
ATOM 1482 N N . ILE A 1 182 ? -6.107 2.163 -14.398 1.00 80.81 182 ILE A N 1
ATOM 1483 C CA . ILE A 1 182 ? -7.229 3.116 -14.409 1.00 80.81 182 ILE A CA 1
ATOM 1484 C C . ILE A 1 182 ? -7.929 3.200 -13.042 1.00 80.81 182 ILE A C 1
ATOM 1486 O O . ILE A 1 182 ? -8.255 4.298 -12.594 1.00 80.81 182 ILE A O 1
ATOM 1490 N N . ALA A 1 183 ? -8.124 2.075 -12.348 1.00 82.81 183 ALA A N 1
ATOM 1491 C CA . ALA A 1 183 ? -8.774 2.051 -11.039 1.00 82.81 183 ALA A CA 1
ATOM 1492 C C . ALA A 1 183 ? -8.007 2.895 -10.005 1.00 82.81 183 ALA A C 1
ATOM 1494 O O . ALA A 1 183 ? -8.614 3.640 -9.240 1.00 82.81 183 ALA A O 1
ATOM 1495 N N . TRP A 1 184 ? -6.672 2.868 -10.047 1.00 85.44 184 TRP A N 1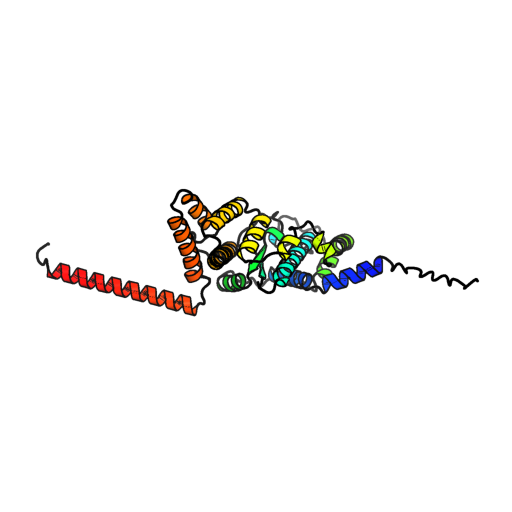
ATOM 1496 C CA . TRP A 1 184 ? -5.800 3.638 -9.150 1.00 85.44 184 TRP A CA 1
ATOM 1497 C C . TRP A 1 184 ? -5.901 5.146 -9.365 1.00 85.44 184 TRP A C 1
ATOM 1499 O O . TRP A 1 184 ? -5.763 5.922 -8.424 1.00 85.44 184 TRP A O 1
ATOM 1509 N N . HIS A 1 185 ? -6.162 5.573 -10.600 1.00 83.50 185 HIS A N 1
ATOM 1510 C CA . HIS A 1 185 ? -6.368 6.983 -10.926 1.00 83.50 185 HIS A CA 1
ATOM 1511 C C . HIS A 1 185 ? -7.723 7.512 -10.427 1.00 83.50 185 HIS A C 1
ATOM 1513 O O . HIS A 1 185 ? -7.881 8.720 -10.275 1.00 83.50 185 HIS A O 1
ATOM 1519 N N . ASN A 1 186 ? -8.675 6.624 -10.129 1.00 84.06 186 ASN A N 1
ATOM 1520 C CA . ASN A 1 186 ? -10.029 6.973 -9.693 1.00 84.06 186 ASN A CA 1
ATOM 1521 C C . ASN A 1 186 ? -10.259 6.764 -8.185 1.00 84.06 186 ASN A C 1
ATOM 1523 O O . ASN A 1 186 ? -11.393 6.846 -7.721 1.00 84.06 186 ASN A O 1
ATOM 1527 N N . VAL A 1 187 ? -9.202 6.503 -7.408 1.00 86.44 187 VAL A N 1
ATOM 1528 C CA . VAL A 1 187 ? -9.295 6.372 -5.947 1.00 86.44 187 VAL A CA 1
ATOM 1529 C C . VAL A 1 187 ? -9.667 7.714 -5.320 1.00 86.44 187 VAL A C 1
ATOM 1531 O O . VAL A 1 187 ? -8.930 8.691 -5.475 1.00 86.44 187 VAL A O 1
ATOM 1534 N N . SER A 1 188 ? -10.771 7.742 -4.568 1.00 84.88 188 SER A N 1
ATOM 1535 C CA . SER A 1 188 ? -11.278 8.935 -3.877 1.00 84.88 188 SER A CA 1
ATOM 1536 C C . SER A 1 188 ? -11.180 8.872 -2.348 1.00 84.88 188 SER A C 1
ATOM 1538 O O . SER A 1 188 ? -11.423 9.868 -1.675 1.00 84.88 188 SER A O 1
ATOM 1540 N N . SER A 1 189 ? -10.822 7.726 -1.756 1.00 89.38 189 SER A N 1
ATOM 1541 C CA . SER A 1 189 ? -10.710 7.590 -0.295 1.00 89.38 189 SER A CA 1
ATOM 1542 C C . SER A 1 189 ? -9.677 6.553 0.137 1.00 89.38 189 SER A C 1
ATOM 1544 O O . SER A 1 189 ? -9.309 5.660 -0.630 1.00 89.38 189 SER A O 1
ATOM 1546 N N . ILE A 1 190 ? -9.195 6.657 1.385 1.00 91.62 190 ILE A N 1
ATOM 1547 C CA . ILE A 1 190 ? -8.208 5.710 1.939 1.00 91.62 190 ILE A CA 1
ATOM 1548 C C . ILE A 1 190 ? -8.816 4.310 2.001 1.00 91.62 190 ILE A C 1
ATOM 1550 O O . ILE A 1 190 ? -8.129 3.321 1.764 1.00 91.62 190 ILE A O 1
ATOM 1554 N N . PHE A 1 191 ? -10.116 4.219 2.269 1.00 92.50 191 PHE A N 1
ATOM 1555 C CA . PHE A 1 191 ? -10.810 2.943 2.243 1.00 92.50 191 PHE A CA 1
ATOM 1556 C C . PHE A 1 191 ? -10.872 2.329 0.843 1.00 92.50 191 PHE A C 1
ATOM 1558 O O . PHE A 1 191 ? -10.580 1.148 0.699 1.00 92.50 191 PHE A O 1
ATOM 1565 N N . GLN A 1 192 ? -11.173 3.107 -0.202 1.00 92.06 192 GLN A N 1
ATOM 1566 C CA . GLN A 1 192 ? -11.109 2.590 -1.575 1.00 92.06 192 GLN A CA 1
ATOM 1567 C C . GLN A 1 192 ? -9.698 2.124 -1.948 1.00 92.06 192 GLN A C 1
ATOM 1569 O O . GLN A 1 192 ? -9.557 1.083 -2.584 1.00 92.06 192 GLN A O 1
ATOM 1574 N N . LEU A 1 193 ? -8.661 2.851 -1.512 1.00 93.81 193 LEU A N 1
ATOM 1575 C CA . LEU A 1 193 ? -7.276 2.415 -1.690 1.00 93.81 193 LEU A CA 1
ATOM 1576 C C . LEU A 1 193 ? -7.032 1.054 -1.027 1.00 93.81 193 LEU A C 1
ATOM 1578 O O . LEU A 1 193 ? -6.454 0.175 -1.657 1.00 93.81 193 LEU A O 1
ATOM 1582 N N . LEU A 1 194 ? -7.494 0.868 0.216 1.00 95.31 194 LEU A N 1
ATOM 1583 C CA . LEU A 1 194 ? -7.382 -0.413 0.917 1.00 95.31 194 LEU A CA 1
ATOM 1584 C C . LEU A 1 194 ? -8.087 -1.525 0.139 1.00 95.31 194 LEU A C 1
ATOM 1586 O O . LEU A 1 194 ? -7.492 -2.566 -0.097 1.00 95.31 194 LEU A O 1
ATOM 1590 N N . MET A 1 195 ? -9.321 -1.293 -0.307 1.00 94.44 195 MET A N 1
ATOM 1591 C CA . MET A 1 195 ? -10.093 -2.283 -1.062 1.00 94.44 195 MET A CA 1
ATOM 1592 C C . MET A 1 195 ? -9.393 -2.706 -2.361 1.00 94.44 195 MET A C 1
ATOM 1594 O O . MET A 1 195 ? -9.358 -3.895 -2.672 1.00 94.44 195 MET A O 1
ATOM 1598 N N . LEU A 1 196 ? -8.798 -1.759 -3.097 1.00 93.75 196 LEU A N 1
ATOM 1599 C CA . LEU A 1 196 ? -8.004 -2.068 -4.292 1.00 93.75 196 LEU A CA 1
ATOM 1600 C C . LEU A 1 196 ? -6.734 -2.856 -3.959 1.00 93.75 196 LEU A C 1
ATOM 1602 O O . LEU A 1 196 ? -6.384 -3.782 -4.688 1.00 93.75 196 LEU A O 1
ATOM 1606 N N . GLU A 1 197 ? -6.051 -2.506 -2.869 1.00 94.56 197 GLU A N 1
ATOM 1607 C CA . GLU A 1 197 ? -4.868 -3.234 -2.415 1.00 94.56 197 GLU A CA 1
ATOM 1608 C C . GLU A 1 197 ? -5.198 -4.667 -1.995 1.00 94.56 197 GLU A C 1
ATOM 1610 O O . GLU A 1 197 ? -4.479 -5.582 -2.383 1.00 94.56 197 GLU A O 1
ATOM 1615 N N . LEU A 1 198 ? -6.308 -4.891 -1.285 1.00 94.31 198 LEU A N 1
ATOM 1616 C CA . LEU A 1 198 ? -6.741 -6.236 -0.901 1.00 94.31 198 LEU A CA 1
ATOM 1617 C C . LEU A 1 198 ? -7.057 -7.106 -2.116 1.00 94.31 198 LEU A C 1
ATOM 1619 O O . LEU A 1 198 ? -6.594 -8.239 -2.173 1.00 94.31 198 LEU A O 1
ATOM 1623 N N . LEU A 1 199 ? -7.764 -6.570 -3.116 1.00 92.25 199 LEU A N 1
ATOM 1624 C CA . LEU A 1 199 ? -7.997 -7.293 -4.370 1.00 92.25 199 LEU A CA 1
ATOM 1625 C C . LEU A 1 199 ? -6.686 -7.624 -5.085 1.00 92.25 199 LEU A C 1
ATOM 1627 O O . LEU A 1 199 ? -6.504 -8.739 -5.563 1.00 92.25 199 LEU A O 1
ATOM 1631 N N . ARG A 1 200 ? -5.762 -6.660 -5.160 1.00 92.00 200 ARG A N 1
ATOM 1632 C CA . ARG A 1 200 ? -4.474 -6.851 -5.836 1.00 92.00 200 ARG A CA 1
ATOM 1633 C C . ARG A 1 200 ? -3.601 -7.886 -5.127 1.00 92.00 200 ARG A C 1
ATOM 1635 O O . ARG A 1 200 ? -2.879 -8.606 -5.806 1.00 92.00 200 ARG A O 1
ATOM 1642 N N . LEU A 1 201 ? -3.641 -7.921 -3.798 1.00 91.69 201 LEU A N 1
ATOM 1643 C CA . LEU A 1 201 ? -2.877 -8.830 -2.940 1.00 91.69 201 LEU A CA 1
ATOM 1644 C C . LEU A 1 201 ? -3.595 -10.167 -2.674 1.00 91.69 201 LEU A C 1
ATOM 1646 O O . LEU A 1 201 ? -3.082 -10.976 -1.911 1.00 91.69 201 LEU A O 1
ATOM 1650 N N . ASP A 1 202 ? -4.746 -10.395 -3.311 1.00 91.38 202 ASP A N 1
ATOM 1651 C CA . ASP A 1 202 ? -5.567 -11.608 -3.214 1.00 91.38 202 ASP A CA 1
ATOM 1652 C C . ASP A 1 202 ? -6.185 -11.902 -1.829 1.00 91.38 202 ASP A C 1
ATOM 1654 O O . ASP A 1 202 ? -6.512 -13.035 -1.487 1.00 91.38 202 ASP A O 1
ATOM 1658 N N . TYR A 1 203 ? -6.445 -10.856 -1.043 1.00 93.25 203 TYR A N 1
ATOM 1659 C CA . TYR A 1 203 ? -7.221 -10.920 0.204 1.00 93.25 203 TYR A CA 1
ATOM 1660 C C . TYR A 1 203 ? -8.736 -10.886 -0.078 1.00 93.25 203 TYR A C 1
ATOM 1662 O O . TYR A 1 203 ? -9.451 -9.946 0.291 1.00 93.25 203 TYR A O 1
ATOM 1670 N N . GLN A 1 204 ? -9.238 -11.889 -0.809 1.00 94.31 204 GLN A N 1
ATOM 1671 C CA . GLN A 1 204 ? -10.634 -11.931 -1.276 1.00 94.31 204 GLN A CA 1
ATOM 1672 C C . GLN A 1 204 ? -11.643 -11.989 -0.122 1.00 94.31 204 GLN A C 1
ATOM 1674 O O . GLN A 1 204 ? -12.703 -11.359 -0.183 1.00 94.31 204 GLN A O 1
ATOM 1679 N N . GLN A 1 205 ? -11.335 -12.740 0.937 1.00 94.56 205 GLN A N 1
ATOM 1680 C CA . GLN A 1 205 ? -12.250 -12.916 2.066 1.00 94.56 205 GLN A CA 1
ATOM 1681 C C . GLN A 1 205 ? -12.378 -11.621 2.872 1.00 94.56 205 GLN A C 1
ATOM 1683 O O . GLN A 1 205 ? -13.487 -11.183 3.185 1.00 94.56 205 GLN A O 1
ATOM 1688 N N . GLU A 1 206 ? -11.257 -10.968 3.151 1.00 96.12 206 GLU A N 1
ATOM 1689 C CA . GLU A 1 206 ? -11.171 -9.695 3.859 1.00 96.12 206 GLU A CA 1
ATOM 1690 C C . GLU A 1 206 ? -11.846 -8.585 3.056 1.00 96.12 206 GLU A C 1
ATOM 1692 O O . GLU A 1 206 ? -12.624 -7.805 3.610 1.00 96.12 206 GLU A O 1
ATOM 1697 N N . TYR A 1 207 ? -11.634 -8.562 1.736 1.00 95.44 207 TYR A N 1
ATOM 1698 C CA . TYR A 1 207 ? -12.350 -7.672 0.826 1.00 95.44 207 TYR A CA 1
ATOM 1699 C C . TYR A 1 207 ? -13.873 -7.840 0.958 1.00 95.44 207 TYR A C 1
ATOM 1701 O O . TYR A 1 207 ? -14.598 -6.866 1.177 1.00 95.44 207 TYR A O 1
ATOM 1709 N N . GLN A 1 208 ? -14.383 -9.075 0.900 1.00 94.50 208 GLN A N 1
ATOM 1710 C CA . GLN A 1 208 ? -15.818 -9.343 1.041 1.00 94.50 208 GLN A CA 1
ATOM 1711 C C . GLN A 1 208 ? -16.363 -8.944 2.420 1.00 94.50 208 GLN A C 1
ATOM 1713 O O . GLN A 1 208 ? -17.489 -8.448 2.523 1.00 94.50 208 GLN A O 1
ATOM 1718 N N . GLN A 1 209 ? -15.588 -9.145 3.487 1.00 94.06 209 GLN A N 1
ATOM 1719 C CA . GLN A 1 209 ? -15.970 -8.717 4.833 1.00 94.06 209 GLN A CA 1
ATOM 1720 C C . GLN A 1 209 ? -16.030 -7.189 4.944 1.00 94.06 209 GLN A C 1
ATOM 1722 O O . GLN A 1 209 ? -17.017 -6.652 5.451 1.00 94.06 209 GLN A O 1
ATOM 1727 N N . LEU A 1 210 ? -15.051 -6.469 4.391 1.00 94.31 210 LEU A N 1
ATOM 1728 C CA . LEU A 1 210 ? -15.058 -5.005 4.360 1.00 94.31 210 LEU A CA 1
ATOM 1729 C C . LEU A 1 210 ? -16.231 -4.439 3.549 1.00 94.31 210 LEU A C 1
ATOM 1731 O O . LEU A 1 210 ? -16.851 -3.466 3.985 1.00 94.31 210 LEU A O 1
ATOM 1735 N N . CYS A 1 211 ? -16.604 -5.077 2.434 1.00 91.88 211 CYS A N 1
ATOM 1736 C CA . CYS A 1 211 ? -17.827 -4.742 1.698 1.00 91.88 211 CYS A CA 1
ATOM 1737 C C . CYS A 1 211 ? -19.073 -4.818 2.591 1.00 91.88 211 CYS A C 1
ATOM 1739 O O . CYS A 1 211 ? -19.934 -3.947 2.515 1.00 91.88 211 CYS A O 1
ATOM 1741 N N . LYS A 1 212 ? -19.169 -5.818 3.476 1.00 90.06 212 LYS A N 1
ATOM 1742 C CA . LYS A 1 212 ? -20.280 -5.938 4.438 1.00 90.06 212 LYS A CA 1
ATOM 1743 C C . LYS A 1 212 ? -20.204 -4.872 5.533 1.00 90.06 212 LYS A C 1
ATOM 1745 O O . LYS A 1 212 ? -21.232 -4.323 5.922 1.00 90.06 212 LYS A O 1
ATOM 1750 N N . ILE A 1 213 ? -18.999 -4.551 6.007 1.00 90.00 213 ILE A N 1
ATOM 1751 C CA . ILE A 1 213 ? -18.767 -3.522 7.031 1.00 90.00 213 ILE A CA 1
ATOM 1752 C C . ILE A 1 213 ? -19.188 -2.128 6.547 1.00 90.00 213 ILE A C 1
ATOM 1754 O O . ILE A 1 213 ? -19.694 -1.345 7.351 1.00 90.00 213 ILE A O 1
ATOM 1758 N N . LEU A 1 214 ? -19.058 -1.817 5.252 1.00 87.38 214 LEU A N 1
ATOM 1759 C CA . LEU A 1 214 ? -19.535 -0.545 4.690 1.00 87.38 214 LEU A CA 1
ATOM 1760 C C . LEU A 1 214 ? -21.012 -0.271 5.018 1.00 87.38 214 LEU A C 1
ATOM 1762 O O . LEU A 1 214 ? -21.359 0.844 5.412 1.00 87.38 214 LEU A O 1
ATOM 1766 N N . TYR A 1 215 ? -21.863 -1.296 4.932 1.00 85.19 215 TYR A N 1
ATOM 1767 C CA . TYR A 1 215 ? -23.292 -1.186 5.240 1.00 85.19 215 TYR A CA 1
ATOM 1768 C C . TYR A 1 215 ? -23.573 -1.002 6.738 1.00 85.19 215 TYR A C 1
ATOM 1770 O O . TYR A 1 215 ? -24.639 -0.519 7.119 1.00 85.19 215 TYR A O 1
ATOM 1778 N N . LEU A 1 216 ? -22.622 -1.341 7.617 1.00 84.69 216 LEU A N 1
ATOM 1779 C CA . LEU A 1 216 ? -22.804 -1.197 9.061 1.00 84.69 216 LEU A CA 1
ATOM 1780 C C . LEU A 1 216 ? -22.738 0.249 9.536 1.00 84.69 216 LEU A C 1
ATOM 1782 O O . LEU A 1 216 ? -23.192 0.494 10.648 1.00 84.69 216 LEU A O 1
ATOM 1786 N N . PHE A 1 217 ? -22.159 1.180 8.779 1.00 78.88 217 PHE A N 1
ATOM 1787 C CA . PHE A 1 217 ? -21.863 2.533 9.266 1.00 78.88 217 PHE A CA 1
ATOM 1788 C C . PHE A 1 217 ? -22.590 3.654 8.526 1.00 78.88 217 PHE A C 1
ATOM 1790 O O . PHE A 1 217 ? -22.193 4.808 8.686 1.00 78.88 217 PHE A O 1
ATOM 1797 N N . ASP A 1 218 ? -23.616 3.325 7.732 1.00 69.81 218 ASP A N 1
ATOM 1798 C CA . ASP A 1 218 ? -24.394 4.275 6.914 1.00 69.81 218 ASP A CA 1
ATOM 1799 C C . ASP A 1 218 ? -23.484 5.313 6.237 1.00 69.81 218 ASP A C 1
ATOM 1801 O O . ASP A 1 218 ? -23.714 6.518 6.280 1.00 69.81 218 ASP A O 1
ATOM 1805 N N . ALA A 1 219 ? -22.378 4.816 5.673 1.00 61.44 219 ALA A N 1
ATOM 1806 C CA . ALA A 1 219 ? -21.374 5.594 4.966 1.00 61.44 219 ALA A CA 1
ATOM 1807 C C . ALA A 1 219 ? -20.667 6.709 5.764 1.00 61.44 219 ALA A C 1
ATOM 1809 O O . ALA A 1 219 ? -20.170 7.625 5.125 1.00 61.44 219 ALA A O 1
ATOM 1810 N N . SER A 1 220 ? -20.534 6.649 7.103 1.00 81.50 220 SER A N 1
ATOM 1811 C CA . SER A 1 220 ? -19.676 7.596 7.853 1.00 81.50 220 SER A CA 1
ATOM 1812 C C . SER A 1 220 ? -18.242 7.607 7.283 1.00 81.50 220 SER A C 1
ATOM 1814 O O . SER A 1 220 ? -17.453 6.704 7.601 1.00 81.50 220 SER A O 1
ATOM 1816 N N . PRO A 1 221 ? -17.847 8.613 6.469 1.00 83.12 221 PRO A N 1
ATOM 1817 C CA . PRO A 1 221 ? -16.617 8.513 5.682 1.00 83.12 221 PRO A CA 1
ATOM 1818 C C . PRO A 1 221 ? -15.385 8.577 6.580 1.00 83.12 221 PRO A C 1
ATOM 1820 O O . PRO A 1 221 ? -14.366 7.941 6.322 1.00 83.12 221 PRO A O 1
ATOM 1823 N N . VAL A 1 222 ? -15.499 9.320 7.682 1.00 87.81 222 VAL A N 1
ATOM 1824 C CA . VAL A 1 222 ? -14.445 9.485 8.683 1.00 87.81 222 VAL A CA 1
ATOM 1825 C C . VAL A 1 222 ? -14.129 8.155 9.360 1.00 87.81 222 VAL A C 1
ATOM 1827 O O . VAL A 1 222 ? -12.964 7.776 9.451 1.00 87.81 222 VAL A O 1
ATOM 1830 N N . LEU A 1 223 ? -15.147 7.425 9.821 1.00 89.38 223 LEU A N 1
ATOM 1831 C CA . LEU A 1 223 ? -14.930 6.181 10.554 1.00 89.38 223 LEU A CA 1
ATOM 1832 C C . LEU A 1 223 ? -14.379 5.078 9.646 1.00 89.38 223 LEU A C 1
ATOM 1834 O O . LEU A 1 223 ? -13.454 4.371 10.034 1.00 89.38 223 LEU A O 1
ATOM 1838 N N . ILE A 1 224 ? -14.908 4.983 8.427 1.00 91.56 224 ILE A N 1
ATOM 1839 C CA . ILE A 1 224 ? -14.457 4.034 7.409 1.00 91.56 224 ILE A CA 1
ATOM 1840 C C . ILE A 1 224 ? -13.008 4.322 6.982 1.00 91.56 224 ILE A C 1
ATOM 1842 O O . ILE A 1 224 ? -12.192 3.404 6.902 1.00 91.56 224 ILE A O 1
ATOM 1846 N N . ASN A 1 225 ? -12.633 5.593 6.803 1.00 91.50 225 ASN A N 1
ATOM 1847 C CA . ASN A 1 225 ? -11.239 5.953 6.538 1.00 91.50 225 ASN A CA 1
ATOM 1848 C C . ASN A 1 225 ? -10.327 5.682 7.743 1.00 91.50 225 ASN A C 1
ATOM 1850 O O . ASN A 1 225 ? -9.208 5.213 7.555 1.00 91.50 225 ASN A O 1
ATOM 1854 N N . ASN A 1 226 ? -10.786 5.914 8.976 1.00 92.62 226 ASN A N 1
ATOM 1855 C CA . ASN A 1 226 ? -10.013 5.579 10.175 1.00 92.62 226 ASN A CA 1
ATOM 1856 C C . ASN A 1 226 ? -9.794 4.068 10.319 1.00 92.62 226 ASN A C 1
ATOM 1858 O O . ASN A 1 226 ? -8.702 3.650 10.704 1.00 92.62 226 ASN A O 1
ATOM 1862 N N . LEU A 1 227 ? -10.796 3.255 9.970 1.00 95.25 227 LEU A N 1
ATOM 1863 C CA . LEU A 1 227 ? -10.644 1.806 9.878 1.00 95.25 227 LEU A CA 1
ATOM 1864 C C . LEU A 1 227 ? -9.581 1.438 8.844 1.00 95.25 227 LEU A C 1
ATOM 1866 O O . LEU A 1 227 ? -8.674 0.671 9.150 1.00 95.25 227 LEU A O 1
ATOM 1870 N N . ALA A 1 228 ? -9.643 2.030 7.651 1.00 94.62 228 ALA A N 1
ATOM 1871 C CA . ALA A 1 228 ? -8.669 1.753 6.603 1.00 94.62 228 ALA A CA 1
ATOM 1872 C C . ALA A 1 228 ? -7.238 2.122 7.017 1.00 94.62 228 ALA A C 1
ATOM 1874 O O . ALA A 1 228 ? -6.312 1.352 6.789 1.00 94.62 228 ALA A O 1
ATOM 1875 N N . ILE A 1 229 ? -7.055 3.271 7.673 1.00 93.69 229 ILE A N 1
ATOM 1876 C CA . ILE A 1 229 ? -5.769 3.696 8.245 1.00 93.69 229 ILE A CA 1
ATOM 1877 C C . ILE A 1 229 ? -5.255 2.654 9.250 1.00 93.69 229 ILE A C 1
ATOM 1879 O O . ILE A 1 229 ? -4.080 2.287 9.194 1.00 93.69 229 ILE A O 1
ATOM 1883 N N . ALA A 1 230 ? -6.116 2.173 10.152 1.00 94.88 230 ALA A N 1
ATOM 1884 C CA . ALA A 1 230 ? -5.747 1.153 11.127 1.00 94.88 230 ALA A CA 1
ATOM 1885 C C . ALA A 1 230 ? -5.328 -0.157 10.439 1.00 94.88 230 ALA A C 1
ATOM 1887 O O . ALA A 1 230 ? -4.254 -0.671 10.731 1.00 94.88 230 ALA A O 1
ATOM 1888 N N . LEU A 1 231 ? -6.108 -0.632 9.465 1.00 95.62 231 LEU A N 1
ATOM 1889 C CA . LEU A 1 231 ? -5.829 -1.869 8.728 1.00 95.62 231 LEU A CA 1
ATOM 1890 C C . LEU A 1 231 ? -4.566 -1.782 7.856 1.00 95.62 231 LEU A C 1
ATOM 1892 O O . LEU A 1 231 ? -3.771 -2.718 7.813 1.00 95.62 231 LEU A O 1
ATOM 1896 N N . PHE A 1 232 ? -4.315 -0.638 7.211 1.00 94.44 232 PHE A N 1
ATOM 1897 C CA . PHE A 1 232 ? -3.050 -0.400 6.510 1.00 94.44 232 PHE A CA 1
ATOM 1898 C C . PHE A 1 232 ? -1.853 -0.498 7.451 1.00 94.44 232 PHE A C 1
ATOM 1900 O O . PHE A 1 232 ? -0.815 -1.037 7.075 1.00 94.44 232 PHE A O 1
ATOM 1907 N N . PHE A 1 233 ? -1.974 0.051 8.662 1.00 92.12 233 PHE A N 1
ATOM 1908 C CA . PHE A 1 233 ? -0.909 -0.048 9.649 1.00 92.12 233 PHE A CA 1
ATOM 1909 C C . PHE A 1 233 ? -0.663 -1.501 10.053 1.00 92.12 233 PHE A C 1
ATOM 1911 O O . PHE A 1 233 ? 0.492 -1.922 10.087 1.00 92.12 233 PHE A O 1
ATOM 1918 N N . THR A 1 234 ? -1.726 -2.273 10.293 1.00 91.94 234 THR A N 1
ATOM 1919 C CA . THR A 1 234 ? -1.603 -3.673 10.714 1.00 91.94 234 THR A CA 1
ATOM 1920 C C . THR A 1 234 ? -1.030 -4.591 9.642 1.00 91.94 234 THR A C 1
ATOM 1922 O O . THR A 1 234 ? -0.340 -5.537 9.990 1.00 91.94 234 THR A O 1
ATOM 1925 N N . LEU A 1 235 ? -1.248 -4.293 8.356 1.00 90.19 235 LEU A N 1
ATOM 1926 C CA . LEU A 1 235 ? -0.644 -5.032 7.235 1.00 90.19 235 LEU A CA 1
ATOM 1927 C C . LEU A 1 235 ? 0.876 -4.839 7.107 1.00 90.19 235 LEU A C 1
ATOM 1929 O O . LEU A 1 235 ? 1.572 -5.666 6.526 1.00 90.19 235 LEU A O 1
ATOM 1933 N N . ILE A 1 236 ? 1.392 -3.699 7.565 1.00 87.75 236 ILE A N 1
ATOM 1934 C CA . ILE A 1 236 ? 2.758 -3.249 7.256 1.00 87.75 236 ILE A CA 1
ATOM 1935 C C . ILE A 1 236 ? 3.709 -3.412 8.451 1.00 87.75 236 ILE A C 1
ATOM 1937 O O . ILE A 1 236 ? 4.933 -3.436 8.281 1.00 87.75 236 ILE A O 1
ATOM 1941 N N . ALA A 1 237 ? 3.173 -3.449 9.666 1.00 84.56 237 ALA A N 1
ATOM 1942 C CA . ALA A 1 237 ? 3.965 -3.500 10.882 1.00 84.56 237 ALA A CA 1
ATOM 1943 C C . ALA A 1 237 ? 4.148 -4.939 11.381 1.00 84.56 237 ALA A C 1
ATOM 1945 O O . ALA A 1 237 ? 3.185 -5.667 11.598 1.00 84.56 237 ALA A O 1
ATOM 1946 N N . SER A 1 238 ? 5.408 -5.313 11.627 1.00 74.81 238 SER A N 1
ATOM 1947 C CA . SER A 1 238 ? 5.794 -6.654 12.086 1.00 74.81 238 SER A CA 1
ATOM 1948 C C . SER A 1 238 ? 5.511 -6.893 13.572 1.00 74.81 238 SER A C 1
ATOM 1950 O O . SER A 1 238 ? 5.165 -8.002 13.968 1.00 74.81 238 SER A O 1
ATOM 1952 N N . ASP A 1 239 ? 5.637 -5.846 14.392 1.00 78.12 239 ASP A N 1
ATOM 1953 C CA . ASP A 1 239 ? 5.697 -5.954 15.856 1.00 78.12 239 ASP A CA 1
ATOM 1954 C C . ASP A 1 239 ? 4.398 -5.430 16.497 1.00 78.12 239 ASP A C 1
ATOM 1956 O O . ASP A 1 239 ? 4.395 -4.535 17.351 1.00 78.12 239 ASP A O 1
ATOM 1960 N N . ILE A 1 240 ? 3.260 -5.959 16.042 1.00 84.00 240 ILE A N 1
ATOM 1961 C CA . ILE A 1 240 ? 1.932 -5.638 16.581 1.00 84.00 240 ILE A CA 1
ATOM 1962 C C . ILE A 1 240 ? 1.458 -6.747 17.523 1.00 84.00 240 ILE A C 1
ATOM 1964 O O . ILE A 1 240 ? 1.690 -7.934 17.289 1.00 84.00 240 ILE A O 1
ATOM 1968 N N . LYS A 1 241 ? 0.777 -6.351 18.607 1.00 85.94 241 LYS A N 1
ATOM 1969 C CA . LYS A 1 241 ? 0.117 -7.290 19.525 1.00 85.94 241 LYS A CA 1
ATOM 1970 C C . LYS A 1 241 ? -0.839 -8.204 18.767 1.00 85.94 241 LYS A C 1
ATOM 1972 O O . LYS A 1 241 ? -1.584 -7.721 17.926 1.00 85.94 241 LYS A O 1
ATOM 1977 N N . TYR A 1 242 ? -0.858 -9.486 19.120 1.00 86.12 242 TYR A N 1
ATOM 1978 C CA . TYR A 1 242 ? -1.662 -10.502 18.437 1.00 86.12 242 TYR A CA 1
ATOM 1979 C C . TYR A 1 242 ? -3.116 -10.056 18.197 1.00 86.12 242 TYR A C 1
ATOM 1981 O O . TYR A 1 242 ? -3.536 -9.976 17.052 1.00 86.12 242 TYR A O 1
ATOM 1989 N N . ASP A 1 243 ? -3.811 -9.597 19.238 1.00 88.31 243 ASP A N 1
ATOM 1990 C CA . ASP A 1 243 ? -5.221 -9.168 19.186 1.00 88.31 243 ASP A CA 1
ATOM 1991 C C . ASP A 1 243 ? -5.492 -7.947 18.279 1.00 88.31 243 ASP A C 1
ATOM 1993 O O . ASP A 1 243 ? -6.642 -7.567 18.056 1.00 88.31 243 ASP A O 1
ATOM 1997 N N . LEU A 1 244 ? -4.431 -7.284 17.815 1.00 91.88 244 LEU A N 1
ATOM 1998 C CA . LEU A 1 244 ? -4.457 -6.105 16.955 1.00 91.88 244 LEU A CA 1
ATOM 1999 C C . LEU A 1 244 ? -3.873 -6.385 15.563 1.00 91.88 244 LEU A C 1
ATOM 2001 O O . LEU A 1 244 ? -3.713 -5.446 14.786 1.00 91.88 244 LEU A O 1
ATOM 2005 N N . LYS A 1 245 ? -3.530 -7.638 15.244 1.00 92.25 245 LYS A N 1
ATOM 2006 C CA . LYS A 1 245 ? -3.080 -8.031 13.905 1.00 92.25 245 LYS A CA 1
ATOM 2007 C C . LYS A 1 245 ? -4.200 -7.890 12.876 1.00 92.25 245 LYS A C 1
ATOM 2009 O O . LYS A 1 245 ? -5.382 -7.839 13.219 1.00 92.25 245 LYS A O 1
ATOM 2014 N N . PHE A 1 246 ? -3.800 -7.822 11.607 1.00 93.44 246 PHE A N 1
ATOM 2015 C CA . PHE A 1 246 ? -4.724 -7.676 10.489 1.00 93.44 246 PHE A CA 1
ATOM 2016 C C . PHE A 1 246 ? -5.710 -8.849 10.433 1.00 93.44 246 PHE A C 1
ATOM 2018 O O . PHE A 1 246 ? -6.915 -8.625 10.424 1.00 93.44 246 PHE A O 1
ATOM 2025 N N . GLU A 1 247 ? -5.216 -10.082 10.507 1.00 93.00 247 GLU A N 1
ATOM 2026 C CA . GLU A 1 247 ? -6.020 -11.308 10.461 1.00 93.00 247 GLU A CA 1
ATOM 2027 C C . GLU A 1 247 ? -6.969 -11.391 11.663 1.00 93.00 247 GLU A C 1
ATOM 2029 O O . GLU A 1 247 ? -8.167 -11.633 11.512 1.00 93.00 247 GLU A O 1
ATOM 2034 N N . SER A 1 248 ? -6.464 -11.070 12.858 1.00 93.94 248 SER A N 1
ATOM 2035 C CA . SER A 1 248 ? -7.243 -11.10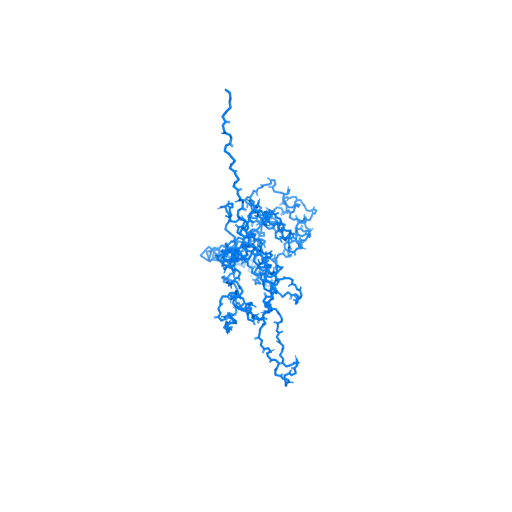5 14.100 1.00 93.94 248 SER A CA 1
ATOM 2036 C C . SER A 1 248 ? -8.422 -10.127 14.105 1.00 93.94 248 SER A C 1
ATOM 2038 O O . SER A 1 248 ? -9.442 -10.397 14.742 1.00 93.94 248 SER A O 1
ATOM 2040 N N . PHE A 1 249 ? -8.338 -9.006 13.375 1.00 96.00 249 PHE A N 1
ATOM 2041 C CA . PHE A 1 249 ? -9.493 -8.128 13.167 1.00 96.00 249 PHE A CA 1
ATOM 2042 C C . PHE A 1 249 ? -10.629 -8.853 12.427 1.00 96.00 249 PHE A C 1
ATOM 2044 O O . PHE A 1 249 ? -11.779 -8.787 12.868 1.00 96.00 249 PHE A O 1
ATOM 2051 N N . PHE A 1 250 ? -10.316 -9.559 11.336 1.00 95.75 250 PHE A N 1
ATOM 2052 C CA . PHE A 1 250 ? -11.312 -10.257 10.516 1.00 95.75 250 PHE A CA 1
ATOM 2053 C C . PHE A 1 250 ? -11.870 -11.496 11.206 1.00 95.75 250 PHE A C 1
ATOM 2055 O O . PHE A 1 250 ? -13.078 -11.716 11.177 1.00 95.75 250 PHE A O 1
ATOM 2062 N N . GLU A 1 251 ? -11.033 -12.267 11.900 1.00 95.31 251 GLU A N 1
ATOM 2063 C CA . GLU A 1 251 ? -11.494 -13.384 12.735 1.00 95.31 251 GLU A CA 1
ATOM 2064 C C . GLU A 1 251 ? -12.525 -12.906 13.765 1.00 95.31 251 GLU A C 1
ATOM 2066 O O . GLU A 1 251 ? -13.602 -13.492 13.926 1.00 95.31 251 GLU A O 1
ATOM 2071 N N . ARG A 1 252 ? -12.230 -11.778 14.422 1.00 93.88 252 ARG A N 1
ATOM 2072 C CA . ARG A 1 252 ? -13.113 -11.194 15.426 1.00 93.88 252 ARG A CA 1
ATOM 2073 C C . ARG A 1 252 ? -14.395 -10.630 14.818 1.00 93.88 252 ARG A C 1
ATOM 2075 O O . ARG A 1 252 ? -15.459 -10.860 15.394 1.00 93.88 252 ARG A O 1
ATOM 2082 N N . ASP A 1 253 ? -14.340 -9.915 13.692 1.00 93.69 253 ASP A N 1
ATOM 2083 C CA . ASP A 1 253 ? -15.558 -9.431 13.022 1.00 93.69 253 ASP A CA 1
ATOM 2084 C C . ASP A 1 253 ? -16.436 -10.595 12.543 1.00 93.69 253 ASP A C 1
ATOM 2086 O O . ASP A 1 253 ? -17.652 -10.571 12.746 1.00 93.69 253 ASP A O 1
ATOM 2090 N N . ASN A 1 254 ? -15.824 -11.654 12.007 1.00 93.31 254 ASN A N 1
ATOM 2091 C CA . ASN A 1 254 ? -16.536 -12.845 11.560 1.00 93.31 254 ASN A CA 1
ATOM 2092 C C . ASN A 1 254 ? -17.212 -13.589 12.724 1.00 93.31 254 ASN A C 1
ATOM 2094 O O . ASN A 1 254 ? -18.374 -13.972 12.604 1.00 93.31 254 ASN A O 1
ATOM 2098 N N . SER A 1 255 ? -16.555 -13.711 13.886 1.00 93.94 255 SER A N 1
ATOM 2099 C CA . SER A 1 255 ? -17.180 -14.291 15.093 1.00 93.94 255 SER A CA 1
ATOM 2100 C C . SER A 1 255 ? -18.393 -13.500 15.602 1.00 93.94 255 SER A C 1
ATOM 2102 O O . SER A 1 255 ? -19.233 -14.029 16.324 1.00 93.94 255 SER A O 1
ATOM 2104 N N . LEU A 1 256 ? -18.508 -12.227 15.213 1.00 92.94 256 LEU A N 1
ATOM 2105 C CA . LEU A 1 256 ? -19.615 -11.347 15.577 1.00 92.94 256 LEU A CA 1
ATOM 2106 C C . LEU A 1 256 ? -20.640 -11.183 14.455 1.00 92.94 256 LEU A C 1
ATOM 2108 O O . LEU A 1 256 ? -21.482 -10.291 14.547 1.00 92.94 256 LEU A O 1
ATOM 2112 N N . ARG A 1 257 ? -20.595 -12.012 13.406 1.00 88.88 257 ARG A N 1
ATOM 2113 C CA . ARG A 1 257 ? -21.476 -11.898 12.235 1.00 88.88 257 ARG A CA 1
ATOM 2114 C C . ARG A 1 257 ? -22.959 -11.793 12.604 1.00 88.88 257 ARG A C 1
ATOM 2116 O O . ARG A 1 257 ? -23.642 -10.942 12.033 1.00 88.88 257 ARG A O 1
ATOM 2123 N N . ASP A 1 258 ? -23.404 -12.587 13.576 1.00 89.56 258 ASP A N 1
ATOM 2124 C CA . ASP A 1 258 ? -24.802 -12.654 14.028 1.00 89.56 258 ASP A CA 1
ATOM 2125 C C . ASP A 1 258 ? -25.097 -11.727 15.223 1.00 89.56 258 ASP A C 1
ATOM 2127 O O . ASP A 1 258 ? -26.220 -11.653 15.724 1.00 89.56 258 ASP A O 1
ATOM 2131 N N . ALA A 1 259 ? -24.093 -10.984 15.697 1.00 91.50 259 ALA A N 1
ATOM 2132 C CA . ALA A 1 259 ? -24.276 -10.019 16.769 1.00 91.50 259 ALA A CA 1
ATOM 2133 C C . ALA A 1 259 ? -25.062 -8.788 16.287 1.00 91.50 259 ALA A C 1
ATOM 2135 O O . ALA A 1 259 ? -25.040 -8.402 15.116 1.00 91.50 259 ALA A O 1
ATOM 2136 N N . LYS A 1 260 ? -25.709 -8.093 17.233 1.00 92.31 260 LYS A N 1
ATOM 2137 C CA . LYS A 1 260 ? -26.400 -6.823 16.957 1.00 92.31 260 LYS A CA 1
ATOM 2138 C C . LYS A 1 260 ? -25.451 -5.830 16.272 1.00 92.31 260 LYS A C 1
ATOM 2140 O O . LYS A 1 260 ? -24.303 -5.673 16.693 1.00 92.31 260 LYS A O 1
ATOM 2145 N N . ARG A 1 261 ? -25.963 -5.071 15.291 1.00 91.06 261 ARG A N 1
ATOM 2146 C CA . ARG A 1 261 ? -25.218 -4.027 14.552 1.00 91.06 261 ARG A CA 1
ATOM 2147 C C . ARG A 1 261 ? -24.395 -3.122 15.476 1.00 91.06 261 ARG A C 1
ATOM 2149 O O . ARG A 1 261 ? -23.220 -2.886 15.215 1.00 91.06 261 ARG A O 1
ATOM 2156 N N . SER A 1 262 ? -24.977 -2.667 16.587 1.00 91.06 262 SER A N 1
ATOM 2157 C CA . SER A 1 262 ? -24.307 -1.802 17.570 1.00 91.06 262 SER A CA 1
ATOM 2158 C C . SER A 1 262 ? -23.084 -2.446 18.235 1.00 91.06 262 SER A C 1
ATOM 2160 O O . SER A 1 262 ? -22.106 -1.751 18.510 1.00 91.06 262 SER A O 1
ATOM 2162 N N . VAL A 1 263 ? -23.101 -3.764 18.460 1.00 92.56 263 VAL A N 1
ATOM 2163 C CA . VAL A 1 263 ? -21.981 -4.517 19.047 1.00 92.56 263 VAL A CA 1
ATOM 2164 C C . VAL A 1 263 ? -20.816 -4.574 18.067 1.00 92.56 263 VAL A C 1
ATOM 2166 O O . VAL A 1 263 ? -19.690 -4.241 18.435 1.00 92.56 263 VAL A O 1
ATOM 2169 N N . ARG A 1 264 ? -21.091 -4.904 16.801 1.00 92.62 264 ARG A N 1
ATOM 2170 C CA . ARG A 1 264 ? -20.072 -4.907 15.740 1.00 92.62 264 ARG A CA 1
ATOM 2171 C C . ARG A 1 264 ? -19.468 -3.520 15.536 1.00 92.62 264 ARG A C 1
ATOM 2173 O O . ARG A 1 264 ? -18.250 -3.367 15.558 1.00 92.62 264 ARG A O 1
ATOM 2180 N N . GLN A 1 265 ? -20.311 -2.488 15.443 1.00 92.06 265 GLN A N 1
ATOM 2181 C CA . GLN A 1 265 ? -19.858 -1.098 15.335 1.00 92.06 265 GLN A CA 1
ATOM 2182 C C . GLN A 1 265 ? -18.952 -0.685 16.504 1.00 92.06 265 GLN A C 1
ATOM 2184 O O . GLN A 1 265 ? -17.950 0.001 16.300 1.00 92.06 265 GLN A O 1
ATOM 2189 N N . LYS A 1 266 ? -19.310 -1.076 17.735 1.00 93.00 266 LYS A N 1
ATOM 2190 C CA . LYS A 1 266 ? -18.512 -0.797 18.933 1.00 93.00 266 LYS A CA 1
ATOM 2191 C C . LYS A 1 266 ? -17.149 -1.484 18.862 1.00 93.00 266 LYS A C 1
ATOM 2193 O O . LYS A 1 266 ? -16.150 -0.811 19.087 1.00 93.00 266 LYS A O 1
ATOM 2198 N N . ASN A 1 267 ? -17.099 -2.762 18.493 1.00 93.38 267 ASN A N 1
ATOM 2199 C CA . ASN A 1 267 ? -15.840 -3.495 18.367 1.00 93.38 267 ASN A CA 1
ATOM 2200 C C . ASN A 1 267 ? -14.894 -2.837 17.346 1.00 93.38 267 ASN A C 1
ATOM 2202 O O . ASN A 1 267 ? -13.736 -2.566 17.645 1.00 93.38 267 ASN A O 1
ATOM 2206 N N . ILE A 1 268 ? -15.409 -2.465 16.174 1.00 94.62 268 ILE A N 1
ATOM 2207 C CA . ILE A 1 268 ? -14.614 -1.778 15.148 1.00 94.62 268 ILE A CA 1
ATOM 2208 C C . ILE A 1 268 ? -14.062 -0.442 15.672 1.00 94.62 268 ILE A C 1
ATOM 2210 O O . ILE A 1 268 ? -12.888 -0.134 15.467 1.00 94.62 268 ILE A O 1
ATOM 2214 N N . ARG A 1 269 ? -14.871 0.347 16.396 1.00 94.75 269 ARG A N 1
ATOM 2215 C CA . ARG A 1 269 ? -14.395 1.586 17.040 1.00 94.75 269 ARG A CA 1
ATOM 2216 C C . ARG A 1 269 ? -13.308 1.307 18.077 1.00 94.75 269 ARG A C 1
ATOM 2218 O O . ARG A 1 269 ? -12.323 2.035 18.117 1.00 94.75 269 ARG A O 1
ATOM 2225 N N . GLU A 1 270 ? -13.462 0.262 18.885 1.00 94.94 270 GLU A N 1
ATOM 2226 C CA . GLU A 1 270 ? -12.467 -0.147 19.882 1.00 94.94 270 GLU A CA 1
ATOM 2227 C C . GLU A 1 270 ? -11.144 -0.572 19.236 1.00 94.94 270 GLU A C 1
ATOM 2229 O O . GLU A 1 270 ? -10.084 -0.172 19.716 1.00 94.94 270 GLU A O 1
ATOM 2234 N N . PHE A 1 271 ? -11.194 -1.309 18.124 1.00 95.88 271 PHE A N 1
ATOM 2235 C CA . PHE A 1 271 ? -10.015 -1.678 17.341 1.00 95.88 271 PHE A CA 1
ATOM 2236 C C . PHE A 1 271 ? -9.278 -0.443 16.802 1.00 95.88 271 PHE A C 1
ATOM 2238 O O . PHE A 1 271 ? -8.077 -0.284 17.032 1.00 95.88 271 PHE A O 1
ATOM 2245 N N . ILE A 1 272 ? -10.005 0.479 16.157 1.00 95.12 272 ILE A N 1
ATOM 2246 C CA . ILE A 1 272 ? -9.452 1.749 15.656 1.00 95.12 272 ILE A CA 1
ATOM 2247 C C . ILE A 1 272 ? -8.790 2.529 16.795 1.00 95.12 272 ILE A C 1
ATOM 2249 O O . ILE A 1 272 ? -7.658 3.002 16.668 1.00 95.12 272 ILE A O 1
ATOM 2253 N N . ASP A 1 273 ? -9.483 2.658 17.925 1.00 93.62 273 ASP A N 1
ATOM 2254 C CA . ASP A 1 273 ? -8.985 3.353 19.106 1.00 93.62 273 ASP A CA 1
ATOM 2255 C C . ASP A 1 273 ? -7.720 2.706 19.672 1.00 93.62 273 ASP A C 1
ATOM 2257 O O . ASP A 1 273 ? -6.803 3.422 20.082 1.00 93.62 273 ASP A O 1
ATOM 2261 N N . ALA A 1 274 ? -7.661 1.375 19.710 1.00 93.31 274 ALA A N 1
ATOM 2262 C CA . ALA A 1 274 ? -6.509 0.636 20.205 1.00 93.31 274 ALA A CA 1
ATOM 2263 C C . ALA A 1 274 ? -5.282 0.871 19.314 1.00 93.31 274 ALA A C 1
ATOM 2265 O O . ALA A 1 274 ? -4.246 1.315 19.816 1.00 93.31 274 ALA A O 1
ATOM 2266 N N . ILE A 1 275 ? -5.415 0.699 17.993 1.00 92.69 275 ILE A N 1
ATOM 2267 C CA . ILE A 1 275 ? -4.331 0.961 17.032 1.00 92.69 275 ILE A CA 1
ATOM 2268 C C . ILE A 1 275 ? -3.853 2.415 17.125 1.00 92.69 275 ILE A C 1
ATOM 2270 O O . ILE A 1 275 ? -2.649 2.695 17.177 1.00 92.69 275 ILE A O 1
ATOM 2274 N N . ASN A 1 276 ? -4.791 3.358 17.216 1.00 89.81 276 ASN A N 1
ATOM 2275 C CA . ASN A 1 276 ? -4.469 4.772 17.338 1.00 89.81 276 ASN A CA 1
ATOM 2276 C C . ASN A 1 276 ? -3.691 5.089 18.618 1.00 89.81 276 ASN A C 1
ATOM 2278 O O . ASN A 1 276 ? -2.635 5.727 18.561 1.00 89.81 276 ASN A O 1
ATOM 2282 N N . LYS A 1 277 ? -4.182 4.632 19.772 1.00 86.69 277 LYS A N 1
ATOM 2283 C CA . LYS A 1 277 ? -3.571 4.911 21.079 1.00 86.69 277 LYS A CA 1
ATOM 2284 C C . LYS A 1 277 ? -2.209 4.244 21.230 1.00 86.69 277 LYS A C 1
ATOM 2286 O O . LYS A 1 277 ? -1.308 4.848 21.816 1.00 86.69 277 LYS A O 1
ATOM 2291 N N . GLU A 1 278 ? -2.048 3.029 20.720 1.00 83.94 278 GLU A N 1
ATOM 2292 C CA . GLU A 1 278 ? -0.811 2.270 20.886 1.00 83.94 278 GLU A CA 1
ATOM 2293 C C . GLU A 1 278 ? 0.265 2.671 19.873 1.00 83.94 278 GLU A C 1
ATOM 2295 O O . GLU A 1 278 ? 1.426 2.833 20.260 1.00 83.94 278 GLU A O 1
ATOM 2300 N N . TYR A 1 279 ? -0.116 2.940 18.620 1.00 84.50 279 TYR A N 1
ATOM 2301 C CA . TYR A 1 279 ? 0.851 3.050 17.529 1.00 84.50 279 TYR A CA 1
ATOM 2302 C C . TYR A 1 279 ? 0.786 4.368 16.749 1.00 84.50 279 TYR A C 1
ATOM 2304 O O . TYR A 1 279 ? 1.818 5.021 16.548 1.00 84.50 279 TYR A O 1
ATOM 2312 N N . LEU A 1 280 ? 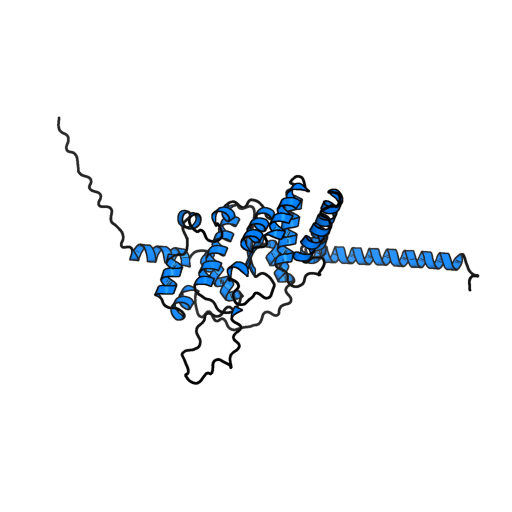-0.398 4.818 16.329 1.00 84.75 280 LEU A N 1
ATOM 2313 C CA . LEU A 1 280 ? -0.483 5.925 15.364 1.00 84.75 280 LEU A CA 1
ATOM 2314 C C . LEU A 1 280 ? -0.393 7.317 16.000 1.00 84.75 280 LEU A C 1
ATOM 2316 O O . LEU A 1 280 ? 0.226 8.219 15.419 1.00 84.75 280 LEU A O 1
ATOM 2320 N N . PHE A 1 281 ? -0.919 7.521 17.208 1.00 81.81 281 PHE A N 1
ATOM 2321 C CA . PHE A 1 281 ? -0.852 8.820 17.878 1.00 81.81 281 PHE A CA 1
ATOM 2322 C C . PHE A 1 281 ? 0.595 9.270 18.116 1.00 81.81 281 PHE A C 1
ATOM 2324 O O . PHE A 1 281 ? 1.462 8.437 18.360 1.00 81.81 281 PHE A O 1
ATOM 2331 N N . PRO A 1 282 ? 0.906 10.577 18.045 1.00 76.81 282 PRO A N 1
ATOM 2332 C CA . PRO A 1 282 ? 2.222 11.114 18.390 1.00 76.81 282 PRO A CA 1
ATOM 2333 C C . PRO A 1 282 ? 2.736 10.623 19.749 1.00 76.81 282 PRO A C 1
ATOM 2335 O O . PRO A 1 282 ? 1.966 10.513 20.702 1.00 76.81 282 PRO A O 1
ATOM 2338 N N . ALA A 1 283 ? 4.052 10.413 19.872 1.00 71.69 283 ALA A N 1
ATOM 2339 C CA . ALA A 1 283 ? 4.674 9.905 21.099 1.00 71.69 283 ALA A CA 1
ATOM 2340 C C . ALA A 1 283 ? 4.296 10.719 22.350 1.00 71.69 283 ALA A C 1
ATOM 2342 O O . ALA A 1 283 ? 3.993 10.131 23.384 1.00 71.69 283 ALA A O 1
ATOM 2343 N N . LYS A 1 284 ? 4.211 12.054 22.233 1.00 73.69 284 LYS A N 1
ATOM 2344 C CA . LYS A 1 284 ? 3.754 12.950 23.312 1.00 73.69 284 LYS A CA 1
ATOM 2345 C C . LYS A 1 284 ? 2.335 12.615 23.793 1.00 73.69 284 LYS A C 1
ATOM 2347 O O . LYS A 1 284 ? 2.086 12.553 24.994 1.00 73.69 284 LYS A O 1
ATOM 2352 N N . ILE A 1 285 ? 1.415 12.355 22.862 1.00 76.31 285 ILE A N 1
ATOM 2353 C CA . ILE A 1 285 ? 0.029 11.980 23.175 1.00 76.31 285 ILE A CA 1
ATOM 2354 C C . ILE A 1 285 ? -0.001 10.592 23.822 1.00 76.31 285 ILE A C 1
ATOM 2356 O O . ILE A 1 285 ? -0.633 10.419 24.862 1.00 76.31 285 ILE A O 1
ATOM 2360 N N . ARG A 1 286 ? 0.751 9.626 23.281 1.00 74.12 286 ARG A N 1
ATOM 2361 C CA . ARG A 1 286 ? 0.845 8.274 23.857 1.00 74.12 286 ARG A CA 1
ATOM 2362 C C . ARG A 1 286 ? 1.423 8.282 25.274 1.00 74.12 286 ARG A C 1
ATOM 2364 O O . ARG A 1 286 ? 0.890 7.607 26.149 1.00 74.12 286 ARG A O 1
ATOM 2371 N N . ALA A 1 287 ? 2.469 9.071 25.525 1.00 72.00 287 ALA A N 1
ATOM 2372 C CA . ALA A 1 287 ? 3.064 9.232 26.852 1.00 72.00 287 ALA A CA 1
ATOM 2373 C C . ALA A 1 287 ? 2.058 9.823 27.852 1.00 72.00 287 ALA A C 1
ATOM 2375 O O . ALA A 1 287 ? 1.880 9.276 28.938 1.00 72.00 287 ALA A O 1
ATOM 2376 N N . LYS A 1 288 ? 1.319 10.868 27.453 1.00 75.94 288 LYS A N 1
ATOM 2377 C CA . LYS A 1 288 ? 0.257 11.465 28.278 1.00 75.94 288 LYS A CA 1
ATOM 2378 C C . LYS A 1 288 ? -0.852 10.461 28.609 1.00 75.94 288 LYS A C 1
ATOM 2380 O O . LYS A 1 288 ? -1.321 10.419 29.743 1.00 75.94 288 LYS A O 1
ATOM 2385 N N . LEU A 1 289 ? -1.257 9.633 27.646 1.00 76.31 289 LEU A N 1
ATOM 2386 C CA . LEU A 1 289 ? -2.252 8.578 27.866 1.00 76.31 289 LEU A CA 1
ATOM 2387 C C . LEU A 1 289 ? -1.737 7.485 28.816 1.00 76.31 289 LEU A C 1
ATOM 2389 O O . LEU A 1 289 ? -2.478 7.058 29.701 1.00 76.31 289 LEU A O 1
ATOM 2393 N N . LYS A 1 290 ? -0.467 7.075 28.688 1.00 77.12 290 LYS A N 1
ATOM 2394 C CA . LYS A 1 290 ? 0.171 6.125 29.617 1.00 77.12 290 LYS A CA 1
ATOM 2395 C C . LYS A 1 290 ? 0.220 6.678 31.043 1.00 77.12 290 LYS A C 1
ATOM 2397 O O . LYS A 1 290 ? -0.166 5.968 31.967 1.00 77.12 290 LYS A O 1
ATOM 2402 N N . LEU A 1 291 ? 0.617 7.940 31.216 1.00 76.00 291 LEU A N 1
ATOM 2403 C CA . LEU A 1 291 ? 0.648 8.605 32.524 1.00 76.00 291 LEU A CA 1
ATOM 2404 C C . LEU A 1 291 ? -0.745 8.669 33.162 1.00 76.00 291 LEU A C 1
ATOM 2406 O O . LEU A 1 291 ? -0.909 8.222 34.293 1.00 76.00 291 LEU A O 1
ATOM 2410 N N . LYS A 1 292 ? -1.772 9.088 32.408 1.00 79.81 292 LYS A N 1
ATOM 2411 C CA . LYS A 1 292 ? -3.164 9.075 32.891 1.00 79.81 292 LYS A CA 1
ATOM 2412 C C . LYS A 1 292 ? -3.623 7.681 33.326 1.00 79.81 292 LYS A C 1
ATOM 2414 O O . LYS A 1 292 ? -4.302 7.546 34.342 1.00 79.81 292 LYS A O 1
ATOM 2419 N N . LYS A 1 293 ? -3.257 6.632 32.580 1.00 81.19 293 LYS A N 1
ATOM 2420 C CA . LYS A 1 293 ? -3.587 5.243 32.940 1.00 81.19 293 LYS A CA 1
ATOM 2421 C C . LYS A 1 293 ? -2.910 4.834 34.252 1.00 81.19 293 LYS A C 1
ATOM 2423 O O . LYS A 1 293 ? -3.572 4.268 35.115 1.00 81.19 293 LYS A O 1
ATOM 2428 N N . ILE A 1 294 ? -1.631 5.169 34.427 1.00 78.44 294 ILE A N 1
ATOM 2429 C CA . ILE A 1 294 ? -0.881 4.909 35.666 1.00 78.44 294 ILE A CA 1
ATOM 2430 C C . ILE A 1 294 ? -1.513 5.650 36.851 1.00 78.44 294 ILE A C 1
ATOM 2432 O O . ILE A 1 294 ? -1.733 5.046 37.898 1.00 78.44 294 ILE A O 1
ATOM 2436 N N . GLU A 1 295 ? -1.860 6.928 36.691 1.00 81.38 295 GLU A N 1
ATOM 2437 C CA . GLU A 1 295 ? -2.547 7.719 37.723 1.00 81.38 295 GLU A CA 1
ATOM 2438 C C . GLU A 1 295 ? -3.901 7.115 38.111 1.00 81.38 295 GLU A C 1
ATOM 2440 O O . GLU A 1 295 ? -4.237 7.047 39.291 1.00 81.38 295 GLU A O 1
ATOM 2445 N N . SER A 1 296 ? -4.664 6.631 37.129 1.00 81.25 296 SER A N 1
ATOM 2446 C CA . SER A 1 296 ? -5.959 5.981 37.360 1.00 81.25 296 SER A CA 1
ATOM 2447 C C . SER A 1 296 ? -5.806 4.683 38.160 1.00 81.25 296 SER A C 1
ATOM 2449 O O . SER A 1 296 ? -6.542 4.454 39.117 1.00 81.25 296 SER A O 1
ATOM 2451 N N . ILE A 1 297 ? -4.809 3.859 37.813 1.00 81.75 297 ILE A N 1
ATOM 2452 C CA . ILE A 1 297 ? -4.487 2.615 38.529 1.00 81.75 297 ILE A CA 1
ATOM 2453 C C . ILE A 1 297 ? -4.041 2.911 39.965 1.00 81.75 297 ILE A C 1
ATOM 2455 O O . ILE A 1 297 ? -4.485 2.237 40.893 1.00 81.75 297 ILE A O 1
ATOM 2459 N N . LYS A 1 298 ? -3.206 3.939 40.170 1.00 78.62 298 LYS A N 1
ATOM 2460 C CA . LYS A 1 298 ? -2.791 4.372 41.513 1.00 78.62 298 LYS A CA 1
ATOM 2461 C C . LYS A 1 298 ? -3.994 4.793 42.360 1.00 78.62 298 LYS A C 1
ATOM 2463 O O . LYS A 1 298 ? -4.160 4.273 43.458 1.00 78.62 298 LYS A O 1
ATOM 2468 N N . LYS A 1 299 ? -4.891 5.627 41.818 1.00 84.00 299 LYS A N 1
ATOM 2469 C CA . LYS A 1 299 ? -6.123 6.048 42.512 1.00 84.00 299 LYS A CA 1
ATOM 2470 C C . LYS A 1 299 ? -7.003 4.863 42.926 1.00 84.00 299 LYS A C 1
ATOM 2472 O O . LYS A 1 299 ? -7.485 4.837 44.055 1.00 84.00 299 LYS A O 1
ATOM 2477 N N . LEU A 1 300 ? -7.183 3.881 42.042 1.00 81.56 300 LEU A N 1
ATOM 2478 C CA . LEU A 1 300 ? -7.938 2.655 42.336 1.00 81.56 300 LEU A CA 1
ATOM 2479 C C . LEU A 1 300 ? -7.260 1.801 43.419 1.00 81.56 300 LEU A C 1
ATOM 2481 O O . LEU A 1 300 ? -7.926 1.314 44.330 1.00 81.56 300 LEU A O 1
ATOM 2485 N N . SER A 1 301 ? -5.934 1.654 43.357 1.00 82.31 301 SER A N 1
ATOM 2486 C CA . SER A 1 301 ? -5.152 0.946 44.380 1.00 82.31 301 SER A CA 1
ATOM 2487 C C . SER A 1 301 ? -5.301 1.599 45.758 1.00 82.31 301 SER A C 1
ATOM 2489 O O . SER A 1 301 ? -5.575 0.918 46.748 1.00 82.31 301 SER A O 1
ATOM 2491 N N . ASP A 1 302 ? -5.221 2.928 45.824 1.00 85.75 302 ASP A N 1
ATOM 2492 C CA . ASP A 1 302 ? -5.359 3.678 47.074 1.00 85.75 302 ASP A CA 1
ATOM 2493 C C . ASP A 1 302 ? -6.786 3.614 47.638 1.00 85.75 302 ASP A C 1
ATOM 2495 O O . ASP A 1 302 ? -6.972 3.495 48.853 1.00 85.75 302 ASP A O 1
ATOM 2499 N N . GLN A 1 303 ? -7.809 3.630 46.776 1.00 83.12 303 GLN A N 1
ATOM 2500 C CA . GLN A 1 303 ? -9.199 3.397 47.181 1.00 83.12 303 GLN A CA 1
ATOM 2501 C C . GLN A 1 303 ? -9.396 1.992 47.763 1.00 83.12 303 GLN A C 1
ATOM 2503 O O . GLN A 1 303 ? -9.997 1.853 48.831 1.00 83.12 303 GLN A O 1
ATOM 2508 N N . ASN A 1 304 ? -8.841 0.964 47.119 1.00 81.50 304 ASN A N 1
ATOM 2509 C CA . ASN A 1 304 ? -8.926 -0.417 47.596 1.00 81.50 304 ASN A CA 1
ATOM 2510 C C . ASN A 1 304 ? -8.206 -0.609 48.938 1.00 81.50 304 ASN A C 1
ATOM 2512 O O . ASN A 1 304 ? -8.744 -1.266 49.830 1.00 81.50 304 ASN A O 1
ATOM 2516 N N . LYS A 1 305 ? -7.042 0.025 49.137 1.00 84.69 305 LYS A N 1
ATOM 2517 C CA . LYS A 1 305 ? -6.343 0.034 50.434 1.00 84.69 305 LYS A CA 1
ATOM 2518 C C . LYS A 1 305 ? -7.182 0.693 51.531 1.00 84.69 305 LYS A C 1
ATOM 2520 O O . LYS A 1 305 ? -7.309 0.130 52.617 1.00 84.69 305 LYS A O 1
ATOM 2525 N N . LYS A 1 306 ? -7.806 1.844 51.250 1.00 84.81 306 LYS A N 1
ATOM 2526 C CA . LYS A 1 306 ? -8.705 2.529 52.200 1.00 84.81 306 LYS A CA 1
ATOM 2527 C C . LYS A 1 306 ? -9.929 1.678 52.554 1.00 84.81 306 LYS A C 1
ATOM 2529 O O . LYS A 1 306 ? -10.318 1.625 53.720 1.00 84.81 306 LYS A O 1
ATOM 2534 N N . LEU A 1 307 ? -10.519 0.989 51.577 1.00 83.19 307 LEU A N 1
ATOM 2535 C CA . LEU A 1 307 ? -11.631 0.054 51.791 1.00 83.19 307 LEU A CA 1
ATOM 2536 C C . LEU A 1 307 ? -11.216 -1.153 52.643 1.00 83.19 307 LEU A C 1
ATOM 2538 O O . LEU A 1 307 ? -11.941 -1.518 53.567 1.00 83.19 307 LEU A O 1
ATOM 2542 N N . ALA A 1 308 ? -10.043 -1.735 52.385 1.00 77.88 308 ALA A N 1
ATOM 2543 C CA . ALA A 1 308 ? -9.504 -2.838 53.179 1.00 77.88 308 ALA A CA 1
ATOM 2544 C C . ALA A 1 308 ? -9.230 -2.423 54.636 1.00 77.88 308 ALA A C 1
ATOM 2546 O O . ALA A 1 308 ? -9.578 -3.159 55.559 1.00 77.88 308 ALA A O 1
ATOM 2547 N N . LEU A 1 309 ? -8.681 -1.221 54.855 1.00 80.38 309 LEU A N 1
ATOM 2548 C CA . LEU A 1 309 ? -8.447 -0.676 56.196 1.00 80.38 309 LEU A CA 1
ATOM 2549 C C . LEU A 1 309 ? -9.766 -0.470 56.960 1.00 80.38 309 LEU A C 1
ATOM 2551 O O . LEU A 1 309 ? -9.887 -0.867 58.115 1.00 80.38 309 LEU A O 1
ATOM 2555 N N . ARG A 1 310 ? -10.791 0.080 56.292 1.00 78.31 310 ARG A N 1
ATOM 2556 C CA . ARG A 1 310 ? -12.139 0.247 56.865 1.00 78.31 310 ARG A CA 1
ATOM 2557 C C . ARG A 1 310 ? -12.805 -1.084 57.217 1.00 78.31 310 ARG A C 1
ATOM 2559 O O . ARG A 1 310 ? -13.514 -1.146 58.213 1.00 78.31 310 ARG A O 1
ATOM 2566 N N . ARG A 1 311 ? -12.584 -2.144 56.430 1.00 78.12 311 ARG A N 1
ATOM 2567 C CA . ARG A 1 311 ? -13.084 -3.497 56.739 1.00 78.12 311 ARG A CA 1
ATOM 2568 C C . ARG A 1 311 ? -12.395 -4.093 57.969 1.00 78.12 311 ARG A C 1
ATOM 2570 O O . ARG A 1 311 ? -13.090 -4.619 58.829 1.00 78.12 311 ARG A O 1
ATOM 2577 N N . LYS A 1 312 ? -11.071 -3.936 58.097 1.00 72.88 312 LYS A N 1
ATOM 2578 C CA . LYS A 1 312 ? -10.319 -4.360 59.296 1.00 72.88 312 LYS A CA 1
ATOM 2579 C C . LYS A 1 312 ? -10.766 -3.629 60.565 1.00 72.88 312 LYS A C 1
ATOM 2581 O O . LYS A 1 312 ? -10.848 -4.244 61.616 1.00 72.88 312 LYS A O 1
ATOM 2586 N N . LEU A 1 313 ? -11.095 -2.341 60.457 1.00 73.62 313 LEU A N 1
ATOM 2587 C CA . LEU A 1 313 ? -11.589 -1.543 61.585 1.00 73.62 313 LEU A CA 1
ATOM 2588 C C . LEU A 1 313 ? -13.043 -1.863 61.973 1.00 73.62 313 LEU A C 1
ATOM 2590 O O . LEU A 1 313 ? -13.421 -1.627 63.113 1.00 73.62 313 LEU A O 1
ATOM 2594 N N . LYS A 1 314 ? -13.861 -2.393 61.050 1.00 71.88 314 LYS A N 1
ATOM 2595 C CA . LYS A 1 314 ? -15.261 -2.766 61.323 1.00 71.88 314 LYS A CA 1
ATOM 2596 C C . LYS A 1 314 ? -15.441 -4.187 61.872 1.00 71.88 314 LYS A C 1
ATOM 2598 O O . LYS A 1 314 ? -16.432 -4.409 62.550 1.00 71.88 314 LYS A O 1
ATOM 2603 N N . ASN A 1 315 ? -14.505 -5.109 61.623 1.00 59.53 315 ASN A N 1
ATOM 2604 C CA . ASN A 1 315 ? -14.532 -6.483 62.149 1.00 59.53 315 ASN A CA 1
ATOM 2605 C C . ASN A 1 315 ? -13.204 -6.834 62.853 1.00 59.53 315 ASN A C 1
ATOM 2607 O O . ASN A 1 315 ? -12.388 -7.560 62.284 1.00 59.53 315 ASN A O 1
ATOM 2611 N N . PRO A 1 316 ? -12.964 -6.350 64.083 1.00 58.53 316 PRO A N 1
ATOM 2612 C CA . PRO A 1 316 ? -11.737 -6.662 64.821 1.00 58.53 316 PRO A CA 1
ATOM 2613 C C . PRO A 1 316 ? -11.643 -8.123 65.315 1.00 58.53 316 PRO A C 1
ATOM 2615 O O . PRO A 1 316 ? -10.578 -8.526 65.777 1.00 58.53 316 PRO A O 1
ATOM 2618 N N . HIS A 1 317 ? -12.712 -8.927 65.202 1.00 55.44 317 HIS A N 1
ATOM 2619 C CA . HIS A 1 317 ? -12.831 -10.233 65.874 1.00 55.44 317 HIS A CA 1
ATOM 2620 C C . HIS A 1 317 ? -13.037 -11.466 64.976 1.00 55.44 317 HIS A C 1
ATOM 2622 O O . HIS A 1 317 ? -13.347 -12.530 65.497 1.00 55.44 317 HIS A O 1
ATOM 2628 N N . MET A 1 318 ? -12.819 -11.389 63.660 1.00 50.78 318 MET A N 1
ATOM 2629 C CA . MET A 1 318 ? -12.682 -12.612 62.851 1.00 50.78 318 MET A CA 1
ATOM 2630 C C . MET A 1 318 ? -11.200 -12.951 62.685 1.00 50.78 318 MET A C 1
ATOM 2632 O O . MET A 1 318 ? -10.547 -12.478 61.753 1.00 50.78 318 MET A O 1
ATOM 2636 N N . LYS A 1 319 ? -10.676 -13.713 63.646 1.00 50.19 319 LYS A N 1
ATOM 2637 C CA . LYS A 1 319 ? -9.503 -14.567 63.456 1.00 50.19 319 LYS A CA 1
ATOM 2638 C C . LYS A 1 319 ? -9.974 -15.973 63.138 1.00 50.19 319 LYS A C 1
ATOM 2640 O O . LYS A 1 319 ? -10.982 -16.377 63.758 1.00 50.19 319 LYS A O 1
#

Secondary structure (DSSP, 8-state):
----------------HHHHHHHHHHHHHHSHHHHHHHHHHHHTTPEES------TT--TTS----GGGEEPHHHHHHHHHHHHHHHHHHHTSS--EEEEEPSSPPPTT--GGGGEEEEEHHHHHHHHTT----------S-SS-HHHHHHHHS-HHHHHHHHHTS--SHHHHHH-TGGGHHHHHT--SHHHHHHHHHHHTT-HHHHHHHHHHHHHTTT-HHHHHHHHHHHHHHHH-SS--GGGSHHHHHHHHHHTTTS-HHHHHHHHHHHHHHHIIIIIS-HHHHHHHHHHHHHHHHHHHHHHHHHHHHHHHH-TT--

Sequence (319 aa):
MGRLLKKNKKSASSKPKSNVEKEKWKHIIASKPWKNTEKMLKRNFTLFFPAIKHEPSMKYEDISFDHEHVIRPEHVRELYILHLAAAGVRVNKEMSVELCRLSGTFPENTRISMKYIICPSLIRMKNTGFSTQPKKKMSSGFRRGLLFNLMINYDPEIVRKMIDGLPFTKKEIGLASEFHLIAWHNVSSIFQLLMLELLRLDYQQEYQQLCKILYLFDASPVLINNLAIALFFTLIASDIKYDLKFESFFERDNSLRDAKRSVRQKNIREFIDAINKEYLFPAKIRAKLKLKKIESIKKLSDQNKKLALRRKLKNPHMK

Radius of gyration: 28.35 Å; chains: 1; bounding box: 62×57×130 Å